Protein AF-0000000084522123 (afdb_homodimer)

Solvent-accessible surface area (backbone atoms only — not comparable to full-atom values): 10293 Å² total; per-residue (Å²): 129,63,65,70,59,55,54,52,51,49,48,49,49,44,46,47,46,49,52,63,54,46,61,48,76,37,61,49,53,76,87,47,65,44,72,37,39,44,64,58,52,51,49,49,50,53,39,51,75,68,65,52,55,55,67,56,51,14,58,73,71,72,44,56,52,67,35,48,51,47,41,49,53,38,34,40,76,68,63,73,44,76,86,46,80,30,15,88,73,50,47,50,40,129,63,63,69,59,55,52,53,50,50,50,49,49,45,46,44,47,46,53,64,55,47,58,49,75,37,60,50,53,77,87,49,64,44,73,37,41,44,64,58,52,52,50,48,50,54,41,49,74,67,65,52,56,54,68,56,52,13,59,74,71,71,45,57,52,68,34,48,50,49,41,49,53,37,35,40,77,68,63,72,46,76,86,45,80,30,16,89,74,49,47,46,40

Structure (mmCIF, N/CA/C/O backbone):
data_AF-0000000084522123-model_v1
#
loop_
_entity.id
_entity.type
_entity.pdbx_description
1 polymer 'Uncharacterized protein'
#
loop_
_atom_site.group_PDB
_atom_site.id
_atom_site.type_symbol
_atom_site.label_atom_id
_atom_site.label_alt_id
_atom_site.label_comp_id
_atom_site.label_asym_id
_atom_site.label_entity_id
_atom_site.label_seq_id
_atom_site.pdbx_PDB_ins_code
_atom_site.Cartn_x
_atom_site.Cartn_y
_atom_site.Cartn_z
_atom_site.occupancy
_atom_site.B_iso_or_equiv
_atom_site.auth_seq_id
_atom_site.auth_comp_id
_atom_site.auth_asym_id
_atom_site.auth_atom_id
_atom_site.pdbx_PDB_model_num
ATOM 1 N N . MET A 1 1 ? -22.984 -48.562 -16.578 1 57.8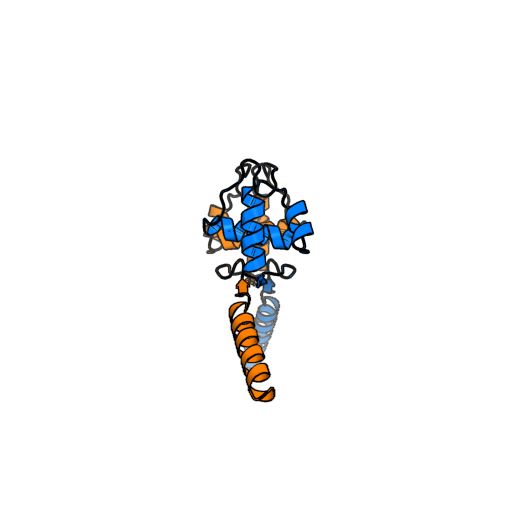8 1 MET A N 1
ATOM 2 C CA . MET A 1 1 ? -22.922 -47.375 -15.75 1 57.88 1 MET A CA 1
ATOM 3 C C . MET A 1 1 ? -23.594 -46.188 -16.438 1 57.88 1 MET A C 1
ATOM 5 O O . MET A 1 1 ? -23.406 -45.969 -17.641 1 57.88 1 MET A O 1
ATOM 9 N N . ASN A 1 2 ? -24.625 -45.656 -15.875 1 71.88 2 ASN A N 1
ATOM 10 C CA . ASN A 1 2 ? -25.484 -44.625 -16.438 1 71.88 2 ASN A CA 1
ATOM 11 C C . ASN A 1 2 ? -24.703 -43.344 -16.766 1 71.88 2 ASN A C 1
ATOM 13 O O . ASN A 1 2 ? -24.078 -42.75 -15.875 1 71.88 2 ASN A O 1
ATOM 17 N N . PRO A 1 3 ? -24.531 -43.156 -18 1 84.94 3 PRO A N 1
ATOM 18 C CA . PRO A 1 3 ? -23.688 -42.062 -18.484 1 84.94 3 PRO A CA 1
ATOM 19 C C . PRO A 1 3 ? -24.062 -40.719 -17.844 1 84.94 3 PRO A C 1
ATOM 21 O O . PRO A 1 3 ? -23.203 -39.875 -17.609 1 84.94 3 PRO A O 1
ATOM 24 N N . ALA A 1 4 ? -25.281 -40.562 -17.609 1 79.38 4 ALA A N 1
ATOM 25 C CA . ALA A 1 4 ? -25.766 -39.344 -17 1 79.38 4 ALA A CA 1
ATOM 26 C C . ALA A 1 4 ? -25.203 -39.156 -15.586 1 79.38 4 ALA A C 1
ATOM 28 O O . ALA A 1 4 ? -24.844 -38.062 -15.18 1 79.38 4 ALA A O 1
ATOM 29 N N . LEU A 1 5 ? -25.016 -40.219 -14.766 1 78.12 5 LEU A N 1
ATOM 30 C CA . LEU A 1 5 ? -24.469 -40.219 -13.406 1 78.12 5 LEU A CA 1
ATOM 31 C C . LEU A 1 5 ? -22.984 -39.906 -13.414 1 78.12 5 LEU A C 1
ATOM 33 O O . LEU A 1 5 ? -22.484 -39.188 -12.547 1 78.12 5 LEU A O 1
ATOM 37 N N . ALA A 1 6 ? -22.297 -40.375 -14.469 1 78.31 6 ALA A N 1
ATOM 38 C CA . ALA A 1 6 ? -20.875 -40.156 -14.617 1 78.31 6 ALA A CA 1
ATOM 39 C C . ALA A 1 6 ? -20.578 -38.688 -14.867 1 78.31 6 ALA A C 1
ATOM 41 O O . ALA A 1 6 ? -19.625 -38.125 -14.312 1 78.31 6 ALA A O 1
ATOM 42 N N . LYS A 1 7 ? -21.438 -38.031 -15.617 1 79.25 7 LYS A N 1
ATOM 43 C CA . LYS A 1 7 ? -21.281 -36.594 -15.914 1 79.25 7 LYS A CA 1
ATOM 44 C C . LYS A 1 7 ? -21.516 -35.75 -14.672 1 79.25 7 LYS A C 1
ATOM 46 O O . LYS A 1 7 ? -20.812 -34.75 -14.445 1 79.25 7 LYS A O 1
ATOM 51 N N . LYS A 1 8 ? -22.469 -36.156 -13.961 1 73.38 8 LYS A N 1
ATOM 52 C CA . LYS A 1 8 ? -22.766 -35.438 -12.719 1 73.38 8 LYS A CA 1
ATOM 53 C C . LYS A 1 8 ? -21.594 -35.531 -11.742 1 73.38 8 LYS A C 1
ATOM 55 O O . LYS A 1 8 ? -21.234 -34.562 -11.094 1 73.38 8 LYS A O 1
ATOM 60 N N . ALA A 1 9 ? -20.969 -36.656 -11.672 1 77.62 9 ALA A N 1
ATOM 61 C CA . ALA A 1 9 ? -19.844 -36.875 -10.781 1 77.62 9 ALA A CA 1
ATOM 62 C C . ALA A 1 9 ? -18.625 -36.031 -11.234 1 77.62 9 ALA A C 1
ATOM 64 O O . ALA A 1 9 ? -17.922 -35.469 -10.406 1 77.62 9 ALA A O 1
ATOM 65 N N . ALA A 1 10 ? -18.438 -35.938 -12.477 1 74.56 10 ALA A N 1
ATOM 66 C CA . ALA A 1 10 ? -17.344 -35.156 -13.016 1 74.56 10 ALA A CA 1
ATOM 67 C C . ALA A 1 10 ? -17.531 -33.656 -12.711 1 74.56 10 ALA A C 1
ATOM 69 O O . ALA A 1 10 ? -16.578 -32.969 -12.344 1 74.56 10 ALA A O 1
ATOM 70 N N . LYS A 1 11 ? -18.75 -33.188 -12.852 1 73.31 11 LYS A N 1
ATOM 71 C CA . LYS A 1 11 ? -19.062 -31.797 -12.562 1 73.31 11 LYS A CA 1
ATOM 72 C C . LYS A 1 11 ? -18.844 -31.484 -11.086 1 73.31 11 LYS A C 1
ATOM 74 O O . LYS A 1 11 ? -18.359 -30.406 -10.734 1 73.31 11 LYS A O 1
ATOM 79 N N . GLN A 1 12 ? -19.219 -32.438 -10.25 1 67.75 12 GLN A N 1
ATOM 80 C CA . GLN A 1 12 ? -19.016 -32.25 -8.82 1 67.75 12 GLN A CA 1
ATOM 81 C C . GLN A 1 12 ? -17.531 -32.188 -8.492 1 67.75 12 GLN A C 1
ATOM 83 O O . GLN A 1 12 ? -17.109 -31.359 -7.66 1 67.75 12 GLN A O 1
ATOM 88 N N . ILE A 1 13 ? -16.719 -33.062 -9.141 1 66.69 13 ILE A N 1
ATOM 89 C CA . ILE A 1 13 ? -15.273 -33.062 -8.922 1 66.69 13 ILE A CA 1
ATOM 90 C C . ILE A 1 13 ? -14.703 -31.719 -9.414 1 66.69 13 ILE A C 1
ATOM 92 O O . ILE A 1 13 ? -13.852 -31.125 -8.758 1 66.69 13 ILE A O 1
ATOM 96 N N . GLU A 1 14 ? -15.219 -31.281 -10.609 1 64.94 14 GLU A N 1
ATOM 97 C CA . GLU A 1 14 ? -14.773 -30.016 -11.164 1 64.94 14 GLU A CA 1
ATOM 98 C C . GLU A 1 14 ? -15.172 -28.844 -10.258 1 64.94 14 GLU A C 1
ATOM 100 O O . GLU A 1 14 ? -14.391 -27.922 -10.047 1 64.94 14 GLU A O 1
ATOM 105 N N . SER A 1 15 ? -16.406 -29.047 -9.969 1 65.62 15 SER A N 1
ATOM 106 C CA . SER A 1 15 ? -16.891 -28.016 -9.07 1 65.62 15 SER A CA 1
ATOM 107 C C . SER A 1 15 ? -16.109 -28 -7.758 1 65.62 15 SER A C 1
ATOM 109 O O . SER A 1 15 ? -15.789 -26.938 -7.223 1 65.62 15 SER A O 1
ATOM 111 N N . CYS A 1 16 ? -15.906 -29.25 -7.289 1 57.88 16 CYS A N 1
ATOM 112 C CA . CYS A 1 16 ? -15.086 -29.375 -6.09 1 57.88 16 CYS A CA 1
ATOM 113 C C . CYS A 1 16 ? -13.664 -28.875 -6.344 1 57.88 16 CYS A C 1
ATOM 115 O O . CYS A 1 16 ? -13.086 -28.188 -5.496 1 57.88 16 CYS A O 1
ATOM 117 N N . TYR A 1 17 ? -13.148 -29.391 -7.469 1 55.56 17 TYR A N 1
ATOM 118 C CA . TYR A 1 17 ? -11.844 -28.891 -7.887 1 55.56 17 TYR A CA 1
ATOM 119 C C . TYR A 1 17 ? -11.898 -27.391 -8.133 1 55.56 17 TYR A C 1
ATOM 121 O O . TYR A 1 17 ? -10.945 -26.672 -7.824 1 55.56 17 TYR A O 1
ATOM 129 N N . LEU A 1 18 ? -12.977 -27.094 -8.836 1 57.38 18 LEU A N 1
ATOM 130 C CA . LEU A 1 18 ? -13.125 -25.656 -9.07 1 57.38 18 LEU A CA 1
ATOM 131 C C . LEU A 1 18 ? -13.234 -24.891 -7.75 1 57.38 18 LEU A C 1
ATOM 133 O O . LEU A 1 18 ? -12.742 -23.766 -7.629 1 57.38 18 LEU A O 1
ATOM 137 N N . LYS A 1 19 ? -14.117 -25.547 -6.949 1 53.97 19 LYS A N 1
ATOM 138 C CA . LYS A 1 19 ? -14.203 -25 -5.602 1 53.97 19 LYS A CA 1
ATOM 139 C C . LYS A 1 19 ? -12.82 -24.891 -4.965 1 53.97 19 LYS A C 1
ATOM 141 O O . LYS A 1 19 ? -12.516 -23.906 -4.277 1 53.97 19 LYS A O 1
ATOM 146 N N . GLU A 1 20 ? -12.227 -26.109 -5.043 1 53 20 GLU A N 1
ATOM 147 C CA . GLU A 1 20 ? -10.898 -26.172 -4.449 1 53 20 GLU A CA 1
ATOM 148 C C . GLU A 1 20 ? -9.984 -25.078 -5.008 1 53 20 GLU A C 1
ATOM 150 O O . GLU A 1 20 ? -9.148 -24.531 -4.289 1 53 20 GLU A O 1
ATOM 155 N N . GLU A 1 21 ? -10.203 -25.016 -6.344 1 53.25 21 GLU A N 1
ATOM 156 C CA . GLU A 1 21 ? -9.266 -24.016 -6.867 1 53.25 21 GLU A CA 1
ATOM 157 C C . GLU A 1 21 ? -9.734 -22.594 -6.555 1 53.25 21 GLU A C 1
ATOM 159 O O . GLU A 1 21 ? -9.461 -21.672 -7.316 1 53.25 21 GLU A O 1
ATOM 164 N N . ARG A 1 22 ? -10.852 -22.594 -5.816 1 57.28 22 ARG A N 1
ATOM 165 C CA . ARG A 1 22 ? -11.219 -21.219 -5.473 1 57.28 22 ARG A CA 1
ATOM 166 C C . ARG A 1 22 ? -10 -20.406 -5.062 1 57.28 22 ARG A C 1
ATOM 168 O O . ARG A 1 22 ? -9.305 -20.766 -4.109 1 57.28 22 ARG A O 1
ATOM 175 N N . ASP A 1 23 ? -9.508 -19.953 -6.035 1 69.44 23 ASP A N 1
ATOM 176 C CA . ASP A 1 23 ? -8.297 -19.156 -5.836 1 69.44 23 ASP A CA 1
ATOM 177 C C . ASP A 1 23 ? -8.453 -18.203 -4.652 1 69.44 23 ASP A C 1
ATOM 179 O O . ASP A 1 23 ? -9.336 -17.344 -4.648 1 69.44 23 ASP A O 1
ATOM 183 N N . GLU A 1 24 ? -7.98 -18.703 -3.508 1 87.94 24 GLU A N 1
ATOM 184 C CA . GLU A 1 24 ? -7.977 -17.891 -2.301 1 87.94 24 GLU A CA 1
ATOM 185 C C . GLU A 1 24 ? -7.559 -16.453 -2.607 1 87.94 24 GLU A C 1
ATOM 187 O O . GLU A 1 24 ? -6.645 -16.219 -3.402 1 87.94 24 GLU A O 1
ATOM 192 N N . VAL A 1 25 ? -8.461 -15.633 -2.189 1 93.12 25 VAL A N 1
ATOM 193 C CA . VAL A 1 25 ? -8.211 -14.203 -2.369 1 93.12 25 VAL A CA 1
ATOM 194 C C . VAL A 1 25 ? -7.215 -13.719 -1.321 1 93.12 25 VAL A C 1
ATOM 196 O O . VAL A 1 25 ? -7.285 -14.125 -0.157 1 93.12 25 VAL A O 1
ATOM 199 N N . TYR A 1 26 ? -6.262 -12.992 -1.786 1 96.5 26 TYR A N 1
ATOM 200 C CA . TYR A 1 26 ? -5.273 -12.344 -0.931 1 96.5 26 TYR A CA 1
ATOM 201 C C . TYR A 1 26 ? -5.363 -10.828 -1.045 1 96.5 26 TYR A C 1
ATOM 203 O O . TYR A 1 26 ? -5.445 -10.289 -2.15 1 96.5 26 TYR A O 1
ATOM 211 N N . VAL A 1 27 ? -5.43 -10.125 0.114 1 96.75 27 VAL A N 1
ATOM 212 C CA . VAL A 1 27 ? -5.48 -8.672 0.108 1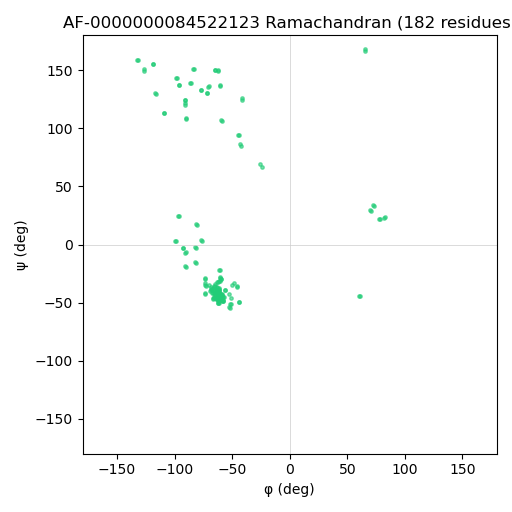 96.75 27 VAL A CA 1
ATOM 213 C C . VAL A 1 27 ? -4.164 -8.102 0.634 1 96.75 27 VAL A C 1
ATOM 215 O O . VAL A 1 27 ? -3.836 -8.266 1.811 1 96.75 27 VAL A O 1
ATOM 218 N N . ALA A 1 28 ? -3.416 -7.449 -0.217 1 96.88 28 ALA A N 1
ATOM 219 C CA . ALA A 1 28 ? -2.186 -6.781 0.199 1 96.88 28 ALA A CA 1
ATOM 220 C C . ALA A 1 28 ? -2.49 -5.531 1.024 1 96.88 28 ALA A C 1
ATOM 222 O O . ALA A 1 28 ? -3.305 -4.699 0.622 1 96.88 28 ALA A O 1
ATOM 223 N N . GLY A 1 29 ? -1.867 -5.379 2.17 1 95.62 29 GLY A N 1
ATOM 224 C CA . GLY A 1 29 ? -2.051 -4.199 3.002 1 95.62 29 GLY A CA 1
ATOM 225 C C . GLY A 1 29 ? -3.297 -4.266 3.865 1 95.62 29 GLY A C 1
ATOM 226 O O . GLY A 1 29 ? -3.836 -3.234 4.266 1 95.62 29 GLY A O 1
ATOM 227 N N . ALA A 1 30 ? -3.797 -5.426 4.152 1 93.44 30 ALA A N 1
ATOM 228 C CA . ALA A 1 30 ? -5.02 -5.594 4.934 1 93.44 30 ALA A CA 1
ATOM 229 C C . ALA A 1 30 ? -4.859 -5 6.332 1 93.44 30 ALA A C 1
ATOM 231 O O . ALA A 1 30 ? -5.844 -4.574 6.945 1 93.44 30 ALA A O 1
ATOM 232 N N . ASP A 1 31 ? -3.67 -4.871 6.758 1 93.38 31 ASP A N 1
ATOM 233 C CA . ASP A 1 31 ? -3.381 -4.379 8.102 1 93.38 31 ASP A CA 1
ATOM 234 C C . ASP A 1 31 ? -3.027 -2.895 8.078 1 93.38 31 ASP A C 1
ATOM 236 O O . ASP A 1 31 ? -2.715 -2.311 9.117 1 93.38 31 ASP A O 1
ATOM 240 N N . ILE A 1 32 ? -3.082 -2.248 6.91 1 95.62 32 ILE A N 1
ATOM 241 C CA . ILE A 1 32 ? -2.723 -0.844 6.75 1 95.62 32 ILE A CA 1
ATOM 242 C C . ILE A 1 32 ? -3.979 0.022 6.82 1 95.62 32 ILE A C 1
ATOM 244 O O . ILE A 1 32 ? -5.023 -0.341 6.273 1 95.62 32 ILE A O 1
ATOM 248 N N . ASP A 1 33 ? -3.912 1.127 7.516 1 96.81 33 ASP A N 1
ATOM 249 C CA . ASP A 1 33 ? -4.949 2.154 7.488 1 96.81 33 ASP A CA 1
ATOM 250 C C . ASP A 1 33 ? -4.676 3.18 6.387 1 96.81 33 ASP A C 1
ATOM 252 O O . ASP A 1 33 ? -3.869 4.094 6.57 1 96.81 33 ASP A O 1
ATOM 256 N N . PHE A 1 34 ? -5.453 3.105 5.383 1 96.94 34 PHE A N 1
ATOM 257 C CA . PHE A 1 34 ? -5.227 3.922 4.199 1 96.94 34 PHE A CA 1
ATOM 258 C C . PHE A 1 34 ? -5.961 5.25 4.305 1 96.94 34 PHE A C 1
ATOM 260 O O . PHE A 1 34 ? -5.812 6.117 3.441 1 96.94 34 PHE A O 1
ATOM 267 N N . ILE A 1 35 ? -6.758 5.402 5.32 1 97 35 ILE A N 1
ATOM 268 C CA . ILE A 1 35 ? -7.598 6.586 5.441 1 97 35 ILE A CA 1
ATOM 269 C C . ILE A 1 35 ? -6.859 7.668 6.227 1 97 35 ILE A C 1
ATOM 271 O O . ILE A 1 35 ? -6.379 7.414 7.336 1 97 35 ILE A O 1
ATOM 275 N N . TRP A 1 36 ? -6.723 8.805 5.668 1 97.62 36 TRP A N 1
ATOM 276 C CA . TRP A 1 36 ? -6.059 9.953 6.262 1 97.62 36 TRP A CA 1
ATOM 277 C C . TRP A 1 36 ? -6.969 11.18 6.242 1 97.62 36 TRP A C 1
ATOM 279 O O . TRP A 1 36 ? -7.852 11.289 5.387 1 97.62 36 TRP A O 1
ATOM 289 N N . SER A 1 37 ? -6.766 12.047 7.223 1 96.19 37 SER A N 1
ATOM 290 C CA . SER A 1 37 ? -7.281 13.398 7.047 1 96.19 37 SER A CA 1
ATOM 291 C C . SER A 1 37 ? -6.305 14.258 6.25 1 96.19 37 SER A C 1
ATOM 293 O O . SER A 1 37 ? -5.094 14.039 6.297 1 96.19 37 SER A O 1
ATOM 295 N N . MET A 1 38 ? -6.895 15.18 5.574 1 95.38 38 MET A N 1
ATOM 296 C CA . MET A 1 38 ? -6.027 16.062 4.801 1 95.38 38 MET A CA 1
ATOM 297 C C . MET A 1 38 ? -5.059 16.812 5.711 1 95.38 38 MET A C 1
ATOM 299 O O . MET A 1 38 ? -3.934 17.109 5.312 1 95.38 38 MET A O 1
ATOM 303 N N . LYS A 1 39 ? -5.457 17.031 6.891 1 95.75 39 LYS A N 1
ATOM 304 C CA . LYS A 1 39 ? -4.562 17.672 7.855 1 95.75 39 LYS A CA 1
ATOM 305 C C . LYS A 1 39 ? -3.328 16.812 8.109 1 95.75 39 LYS A C 1
ATOM 307 O O . LYS A 1 39 ? -2.207 17.312 8.148 1 95.75 39 LYS A O 1
ATOM 312 N N . GLN A 1 40 ? -3.494 15.531 8.336 1 97.81 40 GLN A N 1
ATOM 313 C CA . GLN A 1 40 ? -2.383 14.609 8.539 1 97.81 40 GLN A CA 1
ATOM 314 C C . GLN A 1 40 ? -1.487 14.555 7.305 1 97.81 40 GLN A C 1
ATOM 316 O O . GLN A 1 40 ? -0.261 14.508 7.422 1 97.81 40 GLN A O 1
ATOM 321 N N . VAL A 1 41 ? -2.117 14.602 6.176 1 98.12 41 VAL A N 1
ATOM 322 C CA . VAL A 1 41 ? -1.36 14.531 4.934 1 98.12 41 VAL A CA 1
ATOM 323 C C . VAL A 1 41 ? -0.476 15.766 4.793 1 98.12 41 VAL A C 1
ATOM 325 O O . VAL A 1 41 ? 0.692 15.664 4.414 1 98.12 41 VAL A O 1
ATOM 328 N N . ARG A 1 42 ? -1.037 16.828 5.051 1 97.5 42 ARG A N 1
ATOM 329 C CA . ARG A 1 42 ? -0.281 18.078 4.961 1 97.5 42 ARG A CA 1
ATOM 330 C C . ARG A 1 42 ? 0.868 18.094 5.965 1 97.5 42 ARG A C 1
ATOM 332 O O . ARG A 1 42 ? 1.973 18.531 5.645 1 97.5 42 ARG A O 1
ATOM 339 N N . LEU A 1 43 ? 0.565 17.656 7.105 1 97.88 43 LEU A N 1
ATOM 340 C CA . LEU A 1 43 ? 1.621 17.562 8.109 1 97.88 43 LEU A CA 1
ATOM 341 C C . LEU A 1 43 ? 2.729 16.625 7.648 1 97.88 43 LEU A C 1
ATOM 343 O O . LEU A 1 43 ? 3.914 16.938 7.793 1 97.88 43 LEU A O 1
ATOM 347 N N . PHE A 1 44 ? 2.346 15.508 7.188 1 98.31 44 PHE A N 1
ATOM 348 C CA . PHE A 1 44 ? 3.305 14.555 6.648 1 98.31 44 PHE A CA 1
ATOM 349 C C . PHE A 1 44 ? 4.211 15.219 5.617 1 98.31 44 PHE A C 1
ATOM 351 O O . PHE A 1 44 ? 5.438 15.102 5.695 1 98.31 44 PHE A O 1
ATOM 358 N N . ARG A 1 45 ? 3.633 15.875 4.672 1 97.81 45 ARG A N 1
ATOM 359 C CA . ARG A 1 45 ? 4.402 16.531 3.615 1 97.81 45 ARG A CA 1
ATOM 360 C C . ARG A 1 45 ? 5.395 17.531 4.195 1 97.81 45 ARG A C 1
ATOM 362 O O . ARG A 1 45 ? 6.539 17.609 3.742 1 97.81 45 ARG A O 1
ATOM 369 N N . LYS A 1 46 ? 4.918 18.266 5.074 1 98.12 46 LYS A N 1
ATOM 370 C CA . LYS A 1 46 ? 5.773 19.25 5.73 1 98.12 46 LYS A CA 1
ATOM 371 C C . LYS A 1 46 ? 6.973 18.578 6.398 1 98.12 46 LYS A C 1
ATOM 373 O O . LYS A 1 46 ? 8.117 19 6.195 1 98.12 46 LYS A O 1
ATOM 378 N N . ARG A 1 47 ? 6.773 17.516 7.176 1 97.69 47 ARG A N 1
ATOM 379 C CA . ARG A 1 47 ? 7.84 16.828 7.883 1 97.69 47 ARG A CA 1
ATOM 380 C C . ARG A 1 47 ? 8.789 16.141 6.902 1 97.69 47 ARG A C 1
ATOM 382 O O . ARG A 1 47 ? 10 16.094 7.141 1 97.69 47 ARG A O 1
ATOM 389 N N . TRP A 1 48 ? 8.18 15.617 5.867 1 96.56 48 TRP A N 1
ATOM 390 C CA . TRP A 1 48 ? 8.984 15 4.82 1 96.56 48 TRP A CA 1
ATOM 391 C C . TRP A 1 48 ? 9.969 16 4.23 1 96.56 48 TRP A C 1
ATOM 393 O O . TRP A 1 48 ? 11.164 15.711 4.094 1 96.56 48 TRP A O 1
ATOM 403 N N . LYS A 1 49 ? 9.484 17.172 3.889 1 95.5 49 LYS A N 1
ATOM 404 C CA . LYS A 1 49 ? 10.305 18.234 3.312 1 95.5 49 LYS A CA 1
ATOM 405 C C . LYS A 1 49 ? 11.414 18.656 4.277 1 95.5 49 LYS A C 1
ATOM 407 O O . LYS A 1 49 ? 12.508 19.016 3.852 1 95.5 49 LYS A O 1
ATOM 412 N N . GLU A 1 50 ? 11.109 18.547 5.48 1 96.25 50 GLU A N 1
ATOM 413 C CA . GLU A 1 50 ? 12.062 18.906 6.527 1 96.25 50 GLU A CA 1
ATOM 414 C C . GLU A 1 50 ? 13.055 17.781 6.785 1 96.25 50 GLU A C 1
ATOM 416 O O . GLU A 1 50 ? 13.875 17.859 7.699 1 96.25 50 GLU A O 1
ATOM 421 N N . ASN A 1 51 ? 12.891 16.688 6.109 1 94.44 51 ASN A N 1
ATOM 422 C CA . ASN A 1 51 ? 13.789 15.539 6.172 1 94.44 51 ASN A CA 1
ATOM 423 C C . ASN A 1 51 ? 13.695 14.82 7.516 1 94.44 51 ASN A C 1
ATOM 425 O O . ASN A 1 51 ? 14.695 14.312 8.023 1 94.44 51 ASN A O 1
ATOM 429 N N . VAL A 1 52 ? 12.547 14.883 8.102 1 95.38 52 VAL A N 1
ATOM 430 C CA . VAL A 1 52 ? 12.305 14.133 9.328 1 95.38 52 VAL A CA 1
ATOM 431 C C . VAL A 1 52 ? 12.227 12.641 9.016 1 95.38 52 VAL A C 1
ATOM 433 O O . VAL A 1 52 ? 11.602 12.242 8.031 1 95.38 52 VAL A O 1
ATOM 436 N N . PRO A 1 53 ? 12.898 11.789 9.859 1 94.12 53 PRO A N 1
ATOM 437 C CA . PRO A 1 53 ? 12.812 10.344 9.633 1 94.12 53 PRO A CA 1
ATOM 438 C C . PRO A 1 53 ? 11.391 9.812 9.766 1 94.12 53 PRO A C 1
ATOM 440 O O . PRO A 1 53 ? 10.602 10.328 10.562 1 94.12 53 PRO A O 1
ATOM 443 N N . LEU A 1 54 ? 11.102 8.75 9.016 1 94.69 54 LEU A N 1
ATOM 444 C CA . LEU A 1 54 ? 9.734 8.242 8.898 1 94.69 54 LEU A CA 1
ATOM 445 C C . LEU A 1 54 ? 9.219 7.766 10.25 1 94.69 54 LEU A C 1
ATOM 447 O O . LEU A 1 54 ? 8.031 7.926 10.555 1 94.69 54 LEU A O 1
ATOM 451 N N . ASP A 1 55 ? 10.078 7.113 11.016 1 94.5 55 ASP A N 1
ATOM 452 C CA . ASP A 1 55 ? 9.633 6.609 12.312 1 94.5 55 ASP A CA 1
ATOM 453 C C . ASP A 1 55 ? 9.234 7.754 13.242 1 94.5 55 ASP A C 1
ATOM 455 O O . ASP A 1 55 ? 8.297 7.625 14.031 1 94.5 55 ASP A O 1
ATOM 459 N N . GLU A 1 56 ? 9.891 8.867 13.086 1 97.19 56 GLU A N 1
ATOM 460 C CA . GLU A 1 56 ? 9.523 10.047 13.867 1 97.19 56 GLU A CA 1
ATOM 461 C C . GLU A 1 56 ? 8.219 10.664 13.359 1 97.19 56 GLU A C 1
ATOM 463 O O . GLU A 1 56 ? 7.379 11.078 14.156 1 97.19 56 GLU A O 1
ATOM 468 N N . ILE A 1 57 ? 8.07 10.734 12.047 1 97.94 57 ILE A N 1
ATOM 469 C CA . ILE A 1 57 ? 6.82 11.242 11.492 1 97.94 57 ILE A CA 1
ATOM 470 C C . ILE A 1 57 ? 5.656 10.367 11.969 1 97.94 57 ILE A C 1
ATOM 472 O O . ILE A 1 57 ? 4.605 10.883 12.352 1 97.94 57 ILE A O 1
ATOM 476 N N . ALA A 1 58 ? 5.844 9.039 11.969 1 98 58 ALA A N 1
ATOM 477 C CA . ALA A 1 58 ? 4.812 8.102 12.398 1 98 58 ALA A CA 1
ATOM 478 C C . ALA A 1 58 ? 4.406 8.367 13.852 1 98 58 ALA A C 1
ATOM 480 O O . ALA A 1 58 ? 3.219 8.375 14.18 1 98 58 ALA A O 1
ATOM 481 N N . ALA A 1 59 ? 5.402 8.562 14.648 1 98.25 59 ALA A N 1
ATOM 482 C CA . ALA A 1 59 ? 5.152 8.859 16.062 1 98.25 59 ALA A CA 1
ATOM 483 C C . ALA A 1 59 ? 4.359 10.148 16.219 1 98.25 59 ALA A C 1
ATOM 485 O O . ALA A 1 59 ? 3.4 10.211 16.984 1 98.25 59 ALA A O 1
ATOM 486 N N . GLU A 1 60 ? 4.73 11.148 15.469 1 98.19 60 GLU A N 1
ATOM 487 C CA . GLU A 1 60 ? 4.055 12.438 15.539 1 98.19 60 GLU A CA 1
ATOM 488 C C . GLU A 1 60 ? 2.596 12.32 15.102 1 98.19 60 GLU A C 1
ATOM 490 O O . GLU A 1 60 ? 1.716 12.961 15.688 1 98.19 60 GLU A O 1
ATOM 495 N N . LEU A 1 61 ? 2.357 11.594 14.133 1 98.19 61 LEU A N 1
ATOM 496 C CA . LEU A 1 61 ? 1.016 11.445 13.578 1 98.19 61 LEU A CA 1
ATOM 497 C C . LEU A 1 61 ? 0.203 10.438 14.375 1 98.19 61 LEU A C 1
ATOM 499 O O . LEU A 1 61 ? -1.012 10.32 14.188 1 98.19 61 LEU A O 1
ATOM 503 N N . GLY A 1 62 ? 0.872 9.609 15.219 1 97.94 62 GLY A N 1
ATOM 504 C CA . GLY A 1 62 ? 0.19 8.562 15.961 1 97.94 62 GLY A CA 1
ATOM 505 C C . GLY A 1 62 ? -0.225 7.391 15.086 1 97.94 62 GLY A C 1
ATOM 506 O O . GLY A 1 62 ? -1.312 6.836 15.258 1 97.94 62 GLY A O 1
ATOM 507 N N . ARG A 1 63 ? 0.574 7.156 14.133 1 98.12 63 ARG A N 1
ATOM 508 C CA . ARG A 1 63 ? 0.302 6.082 13.18 1 98.12 63 ARG A CA 1
ATOM 509 C C . ARG A 1 63 ? 1.408 5.031 13.211 1 98.12 63 ARG A C 1
ATOM 511 O O . ARG A 1 63 ? 2.533 5.32 13.625 1 98.12 63 ARG A O 1
ATOM 518 N N . GLU A 1 64 ? 1.012 3.789 12.789 1 96.38 64 GLU A N 1
ATOM 519 C CA . GLU A 1 64 ? 2.049 2.779 12.594 1 96.38 64 GLU A CA 1
ATOM 520 C C . GLU A 1 64 ? 3 3.174 11.469 1 96.38 64 GLU A C 1
ATOM 522 O O . GLU A 1 64 ? 2.596 3.832 10.508 1 96.38 64 GLU A O 1
ATOM 527 N N . LEU A 1 65 ? 4.219 2.738 11.578 1 93.88 65 LEU A N 1
ATOM 528 C CA . LEU A 1 65 ? 5.246 3.068 10.594 1 93.88 65 LEU A CA 1
ATOM 529 C C . LEU A 1 65 ? 4.809 2.654 9.195 1 93.88 65 LEU A C 1
ATOM 531 O O . LEU A 1 65 ? 4.961 3.422 8.242 1 93.88 65 LEU A O 1
ATOM 535 N N . TYR A 1 66 ? 4.172 1.514 9.125 1 92.69 66 TYR A N 1
ATOM 536 C CA . TYR A 1 66 ? 3.846 0.994 7.797 1 92.69 66 TYR A CA 1
ATOM 537 C C . TYR A 1 66 ? 2.711 1.788 7.164 1 92.69 66 TYR A C 1
ATOM 539 O O . TYR A 1 66 ? 2.639 1.908 5.938 1 92.69 66 TYR A O 1
ATOM 547 N N . ASP A 1 67 ? 1.813 2.361 7.949 1 96.62 67 ASP A N 1
ATOM 548 C CA . ASP A 1 67 ? 0.804 3.27 7.41 1 96.62 67 ASP A CA 1
ATOM 549 C C . ASP A 1 67 ? 1.454 4.473 6.734 1 96.62 67 ASP A C 1
ATOM 551 O O . ASP A 1 67 ? 1.062 4.859 5.629 1 96.62 67 ASP A O 1
ATOM 555 N N . VAL A 1 68 ? 2.451 4.992 7.391 1 96.69 68 VAL A N 1
ATOM 556 C CA . VAL A 1 68 ? 3.111 6.207 6.926 1 96.69 68 VAL A CA 1
ATOM 557 C C . VAL A 1 68 ? 3.969 5.895 5.699 1 96.69 68 VAL A C 1
ATOM 559 O O . VAL A 1 68 ? 4.078 6.715 4.785 1 96.69 68 VAL A O 1
ATOM 562 N N . GLU A 1 69 ? 4.555 4.699 5.703 1 92.38 69 GLU A N 1
ATOM 563 C CA . GLU A 1 69 ? 5.289 4.266 4.52 1 92.38 69 GLU A CA 1
ATOM 564 C C . GLU A 1 69 ? 4.387 4.227 3.291 1 92.38 69 GLU A C 1
ATOM 566 O O . GLU A 1 69 ? 4.781 4.672 2.211 1 92.38 69 GLU A O 1
ATOM 571 N N . GLU A 1 70 ? 3.225 3.695 3.523 1 94.12 70 GLU A N 1
ATOM 572 C CA . GLU A 1 70 ? 2.264 3.648 2.426 1 94.12 70 GLU A CA 1
ATOM 573 C C . GLU A 1 70 ? 1.899 5.051 1.95 1 94.12 70 GLU A C 1
ATOM 575 O O . GLU A 1 70 ? 1.785 5.297 0.747 1 94.12 70 GLU A O 1
ATOM 580 N N . LEU A 1 71 ? 1.686 5.969 2.852 1 96.56 71 LEU A N 1
ATOM 581 C CA . LEU A 1 71 ? 1.395 7.355 2.494 1 96.56 71 LEU A CA 1
ATOM 582 C C . LEU A 1 71 ? 2.551 7.969 1.715 1 96.56 71 LEU A C 1
ATOM 584 O O . LEU A 1 71 ? 2.334 8.672 0.723 1 96.56 71 LEU A O 1
ATOM 588 N N . ALA A 1 72 ? 3.762 7.672 2.109 1 94.25 72 ALA A N 1
ATOM 589 C CA . ALA A 1 72 ? 4.934 8.203 1.419 1 94.25 72 ALA A CA 1
ATOM 590 C C . ALA A 1 72 ? 4.977 7.727 -0.031 1 94.25 72 ALA A C 1
ATOM 592 O O . ALA A 1 72 ? 5.207 8.523 -0.945 1 94.25 72 ALA A O 1
ATOM 593 N N . LEU A 1 73 ? 4.742 6.449 -0.133 1 90.38 73 LEU A N 1
ATOM 594 C CA . LEU A 1 73 ? 4.73 5.883 -1.479 1 90.38 73 LEU A CA 1
ATOM 595 C C . LEU A 1 73 ? 3.646 6.531 -2.332 1 90.38 73 LEU A C 1
ATOM 597 O O . LEU A 1 73 ? 3.893 6.902 -3.48 1 90.38 73 LEU A O 1
ATOM 601 N N . ASP A 1 74 ? 2.516 6.738 -1.816 1 94.31 74 ASP A N 1
ATOM 602 C CA . ASP A 1 74 ? 1.391 7.367 -2.502 1 94.31 74 ASP A CA 1
ATOM 603 C C . ASP A 1 74 ? 1.729 8.797 -2.914 1 94.31 74 ASP A C 1
ATOM 605 O O . ASP A 1 74 ? 1.516 9.18 -4.066 1 94.31 74 ASP A O 1
ATOM 609 N N . GLN A 1 75 ? 2.23 9.555 -1.984 1 96.12 75 GLN A N 1
ATOM 610 C CA . GLN A 1 75 ? 2.559 10.953 -2.225 1 96.12 75 GLN A CA 1
ATOM 611 C C . GLN A 1 75 ? 3.689 11.086 -3.24 1 96.12 75 GLN A C 1
ATOM 613 O O . GLN A 1 75 ? 3.695 12.016 -4.051 1 96.12 75 GLN A O 1
ATOM 618 N N . SER A 1 76 ? 4.602 10.133 -3.152 1 91.69 76 SER A N 1
ATOM 619 C CA . SER A 1 76 ? 5.699 10.141 -4.113 1 91.69 76 SER A CA 1
ATOM 620 C C . SER A 1 76 ? 5.199 9.859 -5.523 1 91.69 76 SER A C 1
ATOM 622 O O . SER A 1 76 ? 5.562 10.555 -6.473 1 91.69 76 SER A O 1
ATOM 624 N N . ARG A 1 77 ? 4.387 8.875 -5.656 1 90.12 77 ARG A N 1
ATOM 625 C CA . ARG A 1 77 ? 3.83 8.492 -6.949 1 90.12 77 ARG A CA 1
ATOM 626 C C . ARG A 1 77 ? 3.047 9.641 -7.566 1 90.12 77 ARG A C 1
ATOM 628 O O . ARG A 1 77 ? 3.051 9.82 -8.789 1 90.12 77 ARG A O 1
ATOM 635 N N . LYS A 1 78 ? 2.486 10.453 -6.75 1 93.94 78 LYS A N 1
ATOM 636 C CA . LYS A 1 78 ? 1.646 11.555 -7.215 1 93.94 78 LYS A CA 1
ATOM 637 C C . LYS A 1 78 ? 2.463 12.836 -7.383 1 93.94 78 LYS A C 1
ATOM 639 O O . LYS A 1 78 ? 1.915 13.883 -7.719 1 93.94 78 LYS A O 1
ATOM 644 N N . GLY A 1 79 ? 3.662 12.703 -7.043 1 93.44 79 GLY A N 1
ATOM 645 C CA . GLY A 1 79 ? 4.543 13.844 -7.246 1 93.44 79 GLY A CA 1
ATOM 646 C C . GLY A 1 79 ? 4.367 14.93 -6.199 1 93.44 79 GLY A C 1
ATOM 647 O O . GLY A 1 79 ? 4.719 16.094 -6.43 1 93.44 79 GLY A O 1
ATOM 648 N N . ARG A 1 80 ? 3.842 14.555 -5.09 1 95.81 80 ARG A N 1
ATOM 649 C CA . ARG A 1 80 ? 3.574 15.531 -4.043 1 95.81 80 ARG A CA 1
ATOM 650 C C . ARG A 1 80 ? 4.77 15.672 -3.102 1 95.81 80 ARG A C 1
ATOM 652 O O . ARG A 1 80 ? 4.867 16.641 -2.352 1 95.81 80 ARG A O 1
ATOM 659 N N . ILE A 1 81 ? 5.617 14.648 -3.135 1 94.81 81 ILE A N 1
ATOM 660 C CA . ILE A 1 81 ? 6.887 14.719 -2.418 1 94.81 81 ILE A CA 1
ATOM 661 C C . ILE A 1 81 ? 8.023 14.273 -3.338 1 94.81 81 ILE A C 1
ATOM 663 O O . ILE A 1 81 ? 7.789 13.578 -4.332 1 94.81 81 ILE A O 1
ATOM 667 N N . LYS A 1 82 ? 9.18 14.695 -2.961 1 91.31 82 LYS A N 1
ATOM 668 C CA . LYS A 1 82 ? 10.375 14.266 -3.682 1 91.31 82 LYS A CA 1
ATOM 669 C C . LYS A 1 82 ? 11.07 13.109 -2.963 1 91.31 82 LYS A C 1
ATOM 671 O O . LYS A 1 82 ? 11.109 13.07 -1.731 1 91.31 82 LYS A O 1
ATOM 676 N N . LYS A 1 83 ? 11.594 12.219 -3.82 1 82.88 83 LYS A N 1
ATOM 677 C CA . LYS A 1 83 ? 12.32 11.094 -3.238 1 82.88 83 LYS A CA 1
ATOM 678 C C . LYS A 1 83 ? 13.516 11.578 -2.428 1 82.88 83 LYS A C 1
ATOM 680 O O . LYS A 1 83 ? 14.219 12.508 -2.836 1 82.88 83 LYS A O 1
ATOM 685 N N . ARG A 1 84 ? 13.664 11.016 -1.331 1 82.12 84 ARG A N 1
ATOM 686 C CA . ARG A 1 84 ? 14.828 11.297 -0.499 1 82.12 84 ARG A CA 1
ATOM 687 C C . ARG A 1 84 ? 16.016 10.422 -0.898 1 82.12 84 ARG A C 1
ATOM 689 O O . ARG A 1 84 ? 15.828 9.305 -1.399 1 82.12 84 ARG A O 1
ATOM 696 N N . ALA A 1 85 ? 17.188 10.992 -0.921 1 65.12 85 ALA A N 1
ATOM 697 C CA . ALA A 1 85 ? 18.406 10.281 -1.302 1 65.12 85 ALA A CA 1
ATOM 698 C C . ALA A 1 85 ? 18.453 8.906 -0.64 1 65.12 85 ALA A C 1
ATOM 700 O O . ALA A 1 85 ? 18.859 7.922 -1.268 1 65.12 85 ALA A O 1
ATOM 701 N N . GLY A 1 86 ? 18.25 8.695 0.59 1 58.28 86 GLY A N 1
ATOM 702 C CA . GLY A 1 86 ? 18.328 7.422 1.289 1 58.28 86 GLY A CA 1
ATOM 703 C C . GLY A 1 86 ? 17.078 6.582 1.145 1 58.28 86 GLY A C 1
ATOM 704 O O . GLY A 1 86 ? 17 5.477 1.686 1 58.28 86 GLY A O 1
ATOM 705 N N . GLY A 1 87 ? 16.25 6.906 0.163 1 56.72 87 GLY A N 1
ATOM 706 C CA . GLY A 1 87 ? 14.961 6.23 0.029 1 56.72 87 GLY A CA 1
ATOM 707 C C . GLY A 1 87 ? 14.016 6.508 1.183 1 56.72 87 GLY A C 1
ATOM 708 O O . GLY A 1 87 ? 14.32 7.32 2.061 1 56.72 87 GLY A O 1
ATOM 709 N N . ALA A 1 88 ? 12.695 6.133 0.979 1 51.97 88 ALA A N 1
ATOM 710 C CA . ALA A 1 88 ? 11.75 6.34 2.074 1 51.97 88 ALA A CA 1
ATOM 711 C C . ALA A 1 88 ? 12.336 5.855 3.398 1 51.97 88 ALA A C 1
ATOM 713 O O . ALA A 1 88 ? 11.977 6.363 4.465 1 51.97 88 ALA A O 1
ATOM 714 N N . TYR A 1 89 ? 13.102 4.75 3.203 1 50.38 89 TYR A N 1
ATOM 715 C CA . TYR A 1 89 ? 13.664 4.18 4.422 1 50.38 89 TYR A CA 1
ATOM 716 C C . TYR A 1 89 ? 15.086 4.676 4.645 1 50.38 89 TYR A C 1
ATOM 718 O O . TYR A 1 89 ? 15.766 4.234 5.578 1 50.38 89 TYR A O 1
ATOM 726 N N . GLY A 1 90 ? 15.383 5.836 4.074 1 42.19 90 GLY A N 1
ATOM 727 C CA . GLY A 1 90 ? 16.766 6.258 4.25 1 42.19 90 GLY A CA 1
ATOM 728 C C . GLY A 1 90 ? 17.766 5.27 3.678 1 42.19 90 GLY A C 1
ATOM 729 O O . GLY A 1 90 ? 18.922 5.617 3.449 1 42.19 90 GLY A O 1
ATOM 730 N N . GLN A 1 91 ? 17.5 3.904 3.979 1 36.16 91 GLN A N 1
ATOM 731 C CA . GLN A 1 91 ? 18.578 3.006 3.549 1 36.16 91 GLN A CA 1
ATOM 732 C C . GLN A 1 91 ? 18.328 2.504 2.129 1 36.16 91 GLN A C 1
ATOM 734 O O . GLN A 1 91 ? 17.188 2.408 1.686 1 36.16 91 GLN A O 1
ATOM 739 N N . ALA A 1 92 ? 19.25 2.725 1.145 1 36.56 92 ALA A N 1
ATOM 740 C CA . ALA A 1 92 ? 19.297 2.043 -0.147 1 36.56 92 ALA A CA 1
ATOM 741 C C . ALA A 1 92 ? 18.641 0.669 -0.073 1 36.56 92 ALA A C 1
ATOM 743 O O . ALA A 1 92 ? 19.078 -0.194 0.692 1 36.56 92 ALA A O 1
ATOM 744 N N . VAL A 1 93 ? 17.422 0.672 0.084 1 28 93 VAL A N 1
ATOM 745 C CA . VAL A 1 93 ? 16.984 -0.72 0.146 1 28 93 VAL A CA 1
ATOM 746 C C . VAL A 1 93 ? 17.219 -1.396 -1.203 1 28 93 VAL A C 1
ATOM 748 O O . VAL A 1 93 ? 17.047 -0.774 -2.254 1 28 93 VAL A O 1
ATOM 751 N N . MET B 1 1 ? -30.484 42.5 21.766 1 57.56 1 MET B N 1
ATOM 752 C CA . MET B 1 1 ? -30.219 41.406 20.828 1 57.56 1 MET B CA 1
ATOM 753 C C . MET B 1 1 ? -30.531 40.062 21.453 1 57.56 1 MET B C 1
ATOM 755 O O . MET B 1 1 ? -30.188 39.812 22.609 1 57.56 1 MET B O 1
ATOM 759 N N . ASN B 1 2 ? -31.5 39.375 20.922 1 72.44 2 ASN B N 1
ATOM 760 C CA . ASN B 1 2 ? -32.031 38.156 21.469 1 72.44 2 ASN B CA 1
ATOM 761 C C . ASN B 1 2 ? -30.953 37.062 21.609 1 72.44 2 ASN B C 1
ATOM 763 O O . ASN B 1 2 ? -30.312 36.719 20.609 1 72.44 2 ASN B O 1
ATOM 767 N N . PRO B 1 3 ? -30.594 36.844 22.75 1 82.69 3 PRO B N 1
ATOM 768 C CA . PRO B 1 3 ? -29.5 35.906 23.047 1 82.69 3 PRO B CA 1
ATOM 769 C C . PRO B 1 3 ? -29.656 34.562 22.312 1 82.69 3 PRO B C 1
ATOM 771 O O . PRO B 1 3 ? -28.656 33.938 21.969 1 82.69 3 PRO B O 1
ATOM 774 N N . ALA B 1 4 ? -30.828 34.281 22.188 1 74.75 4 ALA B N 1
ATOM 775 C CA . ALA B 1 4 ? -31.109 33 21.5 1 74.75 4 ALA B CA 1
ATOM 776 C C . ALA B 1 4 ? -30.641 33.062 20.047 1 74.75 4 ALA B C 1
ATOM 778 O O . ALA B 1 4 ? -30.125 32.062 19.531 1 74.75 4 ALA B O 1
ATOM 779 N N . LEU B 1 5 ? -30.688 34.188 19.328 1 74.25 5 LEU B N 1
ATOM 780 C CA . LEU B 1 5 ? -30.281 34.375 17.938 1 74.25 5 LEU B CA 1
ATOM 781 C C . LEU B 1 5 ? -28.766 34.375 17.797 1 74.25 5 LEU B C 1
ATOM 783 O O . LEU B 1 5 ? -28.219 33.844 16.844 1 74.25 5 LEU B O 1
ATOM 787 N N . ALA B 1 6 ? -28.141 34.875 18.797 1 77.19 6 ALA B N 1
ATOM 788 C CA . ALA B 1 6 ? -26.688 34.938 18.812 1 77.19 6 ALA B CA 1
ATOM 789 C C . ALA B 1 6 ? -26.094 33.531 18.922 1 77.19 6 ALA B C 1
ATOM 791 O O . ALA B 1 6 ? -25.094 33.219 18.266 1 77.19 6 ALA B O 1
ATOM 792 N N . LYS B 1 7 ? -26.703 32.688 19.719 1 78.19 7 LYS B N 1
ATOM 793 C CA . LYS B 1 7 ? -26.25 31.297 19.875 1 78.19 7 LYS B CA 1
ATOM 794 C C . LYS B 1 7 ? -26.438 30.5 18.594 1 78.19 7 LYS B C 1
ATOM 796 O O . LYS B 1 7 ? -25.578 29.688 18.234 1 78.19 7 LYS B O 1
ATOM 801 N N . LYS B 1 8 ? -27.516 30.734 18.031 1 70.56 8 LYS B N 1
ATOM 802 C CA . LYS B 1 8 ? -27.797 30.062 16.766 1 70.56 8 LYS B CA 1
ATOM 803 C C . LYS B 1 8 ? -26.766 30.453 15.703 1 70.56 8 LYS B C 1
ATOM 805 O O . LYS B 1 8 ? -26.297 29.609 14.945 1 70.56 8 LYS B O 1
ATOM 810 N N . ALA B 1 9 ? -26.375 31.656 15.672 1 75.69 9 ALA B N 1
ATOM 811 C CA . ALA B 1 9 ? -25.391 32.156 14.711 1 75.69 9 ALA B CA 1
ATOM 812 C C . ALA B 1 9 ? -24 31.562 14.992 1 75.69 9 ALA B C 1
ATOM 814 O O . ALA B 1 9 ? -23.281 31.188 14.062 1 75.69 9 ALA B O 1
ATOM 815 N N . ALA B 1 10 ? -23.688 31.422 16.203 1 74 10 ALA B N 1
ATOM 816 C CA . ALA B 1 10 ? -22.406 30.844 16.594 1 74 10 ALA B CA 1
ATOM 817 C C . ALA B 1 10 ? -22.344 29.359 16.203 1 74 10 ALA B C 1
ATOM 819 O O . ALA B 1 10 ? -21.312 28.891 15.703 1 74 10 ALA B O 1
ATOM 820 N N . LYS B 1 11 ? -23.422 28.656 16.422 1 71.12 11 LYS B N 1
ATOM 821 C CA . LYS B 1 11 ? -23.484 27.234 16.047 1 71.12 11 LYS B CA 1
ATOM 822 C C . LYS B 1 11 ? -23.359 27.062 14.539 1 71.12 11 LYS B C 1
ATOM 824 O O . LYS B 1 11 ? -22.734 26.125 14.062 1 71.12 11 LYS B O 1
ATOM 829 N N . GLN B 1 12 ? -23.984 28.016 13.812 1 66 12 GLN B N 1
ATOM 830 C CA . GLN B 1 12 ? -23.891 27.969 12.359 1 66 12 GLN B CA 1
ATOM 831 C C . GLN B 1 12 ? -22.453 28.188 11.898 1 66 12 GL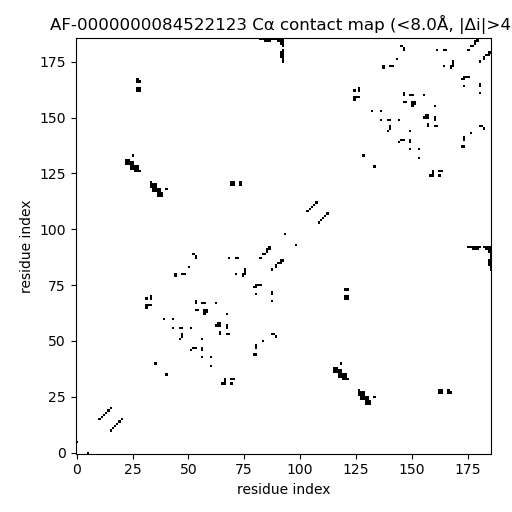N B C 1
ATOM 833 O O . GLN B 1 12 ? -21.969 27.531 10.977 1 66 12 GLN B O 1
ATOM 838 N N . ILE B 1 13 ? -21.797 29.203 12.555 1 65.38 13 ILE B N 1
ATOM 839 C CA . ILE B 1 13 ? -20.391 29.469 12.219 1 65.38 13 ILE B CA 1
ATOM 840 C C . ILE B 1 13 ? -19.547 28.25 12.555 1 65.38 13 ILE B C 1
ATOM 842 O O . ILE B 1 13 ? -18.672 27.859 11.781 1 65.38 13 ILE B O 1
ATOM 846 N N . GLU B 1 14 ? -19.828 27.641 13.75 1 63.56 14 GLU B N 1
ATOM 847 C CA . GLU B 1 14 ? -19.109 26.438 14.156 1 63.56 14 GLU B CA 1
ATOM 848 C C . GLU B 1 14 ? -19.375 25.281 13.203 1 63.56 14 GLU B C 1
ATOM 850 O O . GLU B 1 14 ? -18.469 24.531 12.859 1 63.56 14 GLU B O 1
ATOM 855 N N . SER B 1 15 ? -20.641 25.281 13.039 1 63.94 15 SER B N 1
ATOM 856 C CA . SER B 1 15 ? -21.016 24.234 12.102 1 63.94 15 SER B CA 1
ATOM 857 C C . SER B 1 15 ? -20.406 24.469 10.727 1 63.94 15 SER B C 1
ATOM 859 O O . SER B 1 15 ? -19.953 23.516 10.07 1 63.94 15 SER B O 1
ATOM 861 N N . CYS B 1 16 ? -20.484 25.75 10.336 1 56.41 16 CYS B N 1
ATOM 862 C CA . CYS B 1 16 ? -19.828 26.109 9.094 1 56.41 16 CYS B CA 1
ATOM 863 C C . CYS B 1 16 ? -18.328 25.859 9.188 1 56.41 16 CYS B C 1
ATOM 865 O O . CYS B 1 16 ? -17.719 25.359 8.242 1 56.41 16 CYS B O 1
ATOM 867 N N . TYR B 1 17 ? -17.766 26.406 10.281 1 54.12 17 TYR B N 1
ATOM 868 C CA . TYR B 1 17 ? -16.359 26.125 10.555 1 54.12 17 TYR B CA 1
ATOM 869 C C . TYR B 1 17 ? -16.125 24.625 10.695 1 54.12 17 TYR B C 1
ATOM 871 O O . TYR B 1 17 ? -15.086 24.125 10.266 1 54.12 17 TYR B O 1
ATOM 879 N N . LEU B 1 18 ? -17.062 24.109 11.445 1 56.72 18 LEU B N 1
ATOM 880 C CA . LEU B 1 18 ? -16.922 22.656 11.57 1 56.72 18 LEU B CA 1
ATOM 881 C C . LEU B 1 18 ? -17.031 21.984 10.211 1 56.72 18 LEU B C 1
ATOM 883 O O . LEU B 1 18 ? -16.359 20.969 9.969 1 56.72 18 LEU B O 1
ATOM 887 N N . LYS B 1 19 ? -18.078 22.5 9.555 1 52.94 19 LYS B N 1
ATOM 888 C CA . LYS B 1 19 ? -18.188 22.031 8.18 1 52.94 19 LYS B CA 1
ATOM 889 C C . LYS B 1 19 ? -16.875 22.219 7.422 1 52.94 19 LYS B C 1
ATOM 891 O O . LYS B 1 19 ? -16.484 21.359 6.629 1 52.94 19 LYS B O 1
ATOM 896 N N . GLU B 1 20 ? -16.516 23.516 7.531 1 52.34 20 GLU B N 1
ATOM 897 C CA . GLU B 1 20 ? -15.297 23.859 6.816 1 52.34 20 GLU B CA 1
ATOM 898 C C . GLU B 1 20 ? -14.164 22.891 7.164 1 52.34 20 GLU B C 1
ATOM 900 O O . GLU B 1 20 ? -13.352 22.547 6.305 1 52.34 20 GLU B O 1
ATOM 905 N N . GLU B 1 21 ? -14.125 22.703 8.531 1 52.66 21 GLU B N 1
ATOM 906 C CA . GLU B 1 21 ? -12.945 21.906 8.82 1 52.66 21 GLU B CA 1
ATOM 907 C C . GLU B 1 21 ? -13.18 20.438 8.492 1 52.66 21 GLU B C 1
ATOM 909 O O . GLU B 1 21 ? -12.664 19.547 9.188 1 52.66 21 GLU B O 1
ATOM 914 N N . ARG B 1 22 ? -14.359 20.203 7.938 1 57.19 22 ARG B N 1
ATOM 915 C CA . ARG B 1 22 ? -14.5 18.797 7.586 1 57.19 22 ARG B CA 1
ATOM 916 C C . ARG B 1 22 ? -13.219 18.266 6.953 1 57.19 22 ARG B C 1
ATOM 918 O O . ARG B 1 22 ? -12.773 18.75 5.918 1 57.19 22 ARG B O 1
ATOM 925 N N . ASP B 1 23 ? -12.516 17.953 7.828 1 70 23 ASP B N 1
ATOM 926 C CA . ASP B 1 23 ? -11.219 17.438 7.406 1 70 23 ASP B CA 1
ATOM 927 C C . ASP B 1 23 ? -11.367 16.438 6.258 1 70 23 ASP B C 1
ATOM 929 O O . ASP B 1 23 ? -12.023 15.406 6.406 1 70 23 ASP B O 1
ATOM 933 N N . GLU B 1 24 ? -11.227 17 5.055 1 88.44 24 GLU B N 1
ATOM 934 C CA . GLU B 1 24 ? -11.273 16.172 3.854 1 88.44 24 GLU B CA 1
ATOM 935 C C . GLU B 1 24 ? -10.5 14.867 4.055 1 88.44 24 GLU B C 1
ATOM 937 O O . GLU B 1 24 ? -9.438 14.859 4.676 1 88.44 24 GLU B O 1
ATOM 942 N N . VAL B 1 25 ? -11.266 13.859 3.771 1 93.19 25 VAL B N 1
ATOM 943 C CA . VAL B 1 25 ? -10.68 12.531 3.873 1 93.19 25 VAL B CA 1
ATOM 944 C C . VAL B 1 25 ? -9.789 12.258 2.658 1 93.19 25 VAL B C 1
ATOM 946 O O . VAL B 1 25 ? -10.141 12.617 1.533 1 93.19 25 VAL B O 1
ATOM 949 N N . TYR B 1 26 ? -8.633 11.773 2.936 1 96.5 26 TYR B N 1
ATOM 950 C CA . TYR B 1 26 ? -7.691 11.344 1.91 1 96.5 26 TYR B CA 1
ATOM 951 C C . TYR B 1 26 ? -7.418 9.844 2.008 1 96.5 26 TYR B C 1
ATOM 953 O O . TYR B 1 26 ? -7.18 9.32 3.098 1 96.5 26 TYR B O 1
ATOM 961 N N . VAL B 1 27 ? -7.539 9.133 0.871 1 96.81 27 VAL B N 1
ATOM 962 C CA . VAL B 1 27 ? -7.27 7.699 0.854 1 96.81 27 VAL B CA 1
ATOM 963 C C . VAL B 1 27 ? -5.973 7.426 0.093 1 96.81 27 VAL B C 1
ATOM 965 O O . VAL B 1 27 ? -5.902 7.637 -1.12 1 96.81 27 VAL B O 1
ATOM 968 N N . ALA B 1 28 ? -4.961 6.969 0.791 1 96.88 28 ALA B N 1
ATOM 969 C CA . ALA B 1 28 ? -3.705 6.582 0.154 1 96.88 28 ALA B CA 1
ATOM 970 C C . ALA B 1 28 ? -3.863 5.281 -0.63 1 96.88 28 ALA B C 1
ATOM 972 O O . ALA B 1 28 ? -4.387 4.293 -0.108 1 96.88 28 ALA B O 1
ATOM 973 N N . GLY B 1 29 ? -3.438 5.246 -1.869 1 95.69 29 GLY B N 1
ATOM 974 C CA . GLY B 1 29 ? -3.498 4.039 -2.68 1 95.69 29 GLY B CA 1
ATOM 975 C C . GLY B 1 29 ? -4.855 3.811 -3.311 1 95.69 29 GLY B C 1
ATOM 976 O O . GLY B 1 29 ? -5.215 2.676 -3.637 1 95.69 29 GLY B O 1
ATOM 977 N N . ALA B 1 30 ? -5.641 4.82 -3.494 1 93.44 30 ALA B N 1
ATOM 978 C CA . ALA B 1 30 ? -6.984 4.699 -4.055 1 93.44 30 ALA B CA 1
ATOM 979 C C . ALA B 1 30 ? -6.941 4.133 -5.469 1 93.44 30 ALA B C 1
ATOM 981 O O . ALA B 1 30 ? -7.895 3.492 -5.918 1 93.44 30 ALA B O 1
ATOM 982 N N . ASP B 1 31 ? -5.84 4.254 -6.086 1 93.44 31 ASP B N 1
ATOM 983 C CA . ASP B 1 31 ? -5.684 3.816 -7.469 1 93.44 31 ASP B CA 1
ATOM 984 C C . ASP B 1 31 ? -5.012 2.447 -7.539 1 93.44 31 ASP B C 1
ATOM 986 O O . ASP B 1 31 ? -4.754 1.933 -8.633 1 93.44 31 ASP B O 1
ATOM 990 N N . ILE B 1 32 ? -4.727 1.828 -6.395 1 95.56 32 ILE B N 1
ATOM 991 C CA . ILE B 1 32 ? -4.043 0.542 -6.332 1 95.56 32 ILE B CA 1
ATOM 992 C C . ILE B 1 32 ? -5.066 -0.583 -6.199 1 95.56 32 ILE B C 1
ATOM 994 O O . ILE B 1 32 ? -6.051 -0.45 -5.469 1 95.56 32 ILE B O 1
ATOM 998 N N . ASP B 1 33 ? -4.879 -1.653 -6.91 1 96.75 33 ASP B N 1
ATOM 999 C CA . ASP B 1 33 ? -5.641 -2.883 -6.719 1 96.75 33 ASP B CA 1
ATOM 1000 C C . ASP B 1 33 ? -4.961 -3.799 -5.703 1 96.75 33 ASP B C 1
ATOM 1002 O O . ASP B 1 33 ? -4.016 -4.516 -6.039 1 96.75 33 ASP B O 1
ATOM 1006 N N . PHE B 1 34 ? -5.551 -3.895 -4.586 1 96.88 34 PHE B N 1
ATOM 1007 C CA . PHE B 1 34 ? -4.945 -4.613 -3.471 1 96.88 34 PHE B CA 1
ATOM 1008 C C . PHE B 1 34 ? -5.375 -6.078 -3.477 1 96.88 34 PHE B C 1
ATOM 1010 O O . PHE B 1 34 ? -4.891 -6.875 -2.668 1 96.88 34 PHE B O 1
ATOM 1017 N N . ILE B 1 35 ? -6.285 -6.414 -4.34 1 97 35 ILE B N 1
ATOM 1018 C CA . ILE B 1 35 ? -6.852 -7.758 -4.336 1 97 35 ILE B CA 1
ATOM 1019 C C . ILE B 1 35 ? -6.035 -8.664 -5.258 1 97 35 ILE B C 1
ATOM 1021 O O . ILE B 1 35 ? -5.824 -8.336 -6.43 1 97 35 ILE B O 1
ATOM 1025 N N . TRP B 1 36 ? -5.555 -9.727 -4.75 1 97.62 36 TRP B N 1
ATOM 1026 C CA . TRP B 1 36 ? -4.758 -10.719 -5.473 1 97.62 36 TRP B CA 1
ATOM 1027 C C . TRP B 1 36 ? -5.355 -12.109 -5.316 1 97.62 36 TRP B C 1
ATOM 1029 O O . TRP B 1 36 ? -6.023 -12.398 -4.32 1 97.62 36 TRP B O 1
ATOM 1039 N N . SER B 1 37 ? -5.152 -12.914 -6.352 1 96.12 37 SER B N 1
ATOM 1040 C CA . SER B 1 37 ? -5.312 -14.344 -6.113 1 96.12 37 SER B CA 1
ATOM 1041 C C . SER B 1 37 ? -4.047 -14.953 -5.512 1 96.12 37 SER B C 1
ATOM 1043 O O . SER B 1 37 ? -2.941 -14.469 -5.77 1 96.12 37 SER B O 1
ATOM 1045 N N . MET B 1 38 ? -4.285 -15.984 -4.758 1 95.38 38 MET B N 1
ATOM 1046 C CA . MET B 1 38 ? -3.125 -16.641 -4.16 1 95.38 38 MET B CA 1
ATOM 1047 C C . MET B 1 38 ? -2.184 -17.172 -5.238 1 95.38 38 MET B C 1
ATOM 1049 O O . MET B 1 38 ? -0.968 -17.203 -5.039 1 95.38 38 MET B O 1
ATOM 1053 N N . LYS B 1 39 ? -2.719 -17.484 -6.332 1 95.75 39 LYS B N 1
ATOM 1054 C CA . LYS B 1 39 ? -1.887 -17.922 -7.449 1 95.75 39 LYS B CA 1
ATOM 1055 C C . LYS B 1 39 ? -0.936 -16.828 -7.895 1 95.75 39 LYS B C 1
ATOM 1057 O O . LYS B 1 39 ? 0.249 -17.078 -8.133 1 95.75 39 LYS B O 1
ATOM 1062 N N . GLN B 1 40 ? -1.414 -15.617 -8.07 1 97.75 40 GLN B N 1
ATOM 1063 C CA . GLN B 1 40 ? -0.584 -14.477 -8.438 1 97.75 40 GLN B CA 1
ATOM 1064 C C . GLN B 1 40 ? 0.47 -14.195 -7.371 1 97.75 40 GLN B C 1
ATOM 1066 O O . GLN B 1 40 ? 1.617 -13.875 -7.691 1 97.75 40 GLN B O 1
ATOM 1071 N N . VAL B 1 41 ? 0.075 -14.367 -6.156 1 98.12 41 VAL B N 1
ATOM 1072 C CA . VAL B 1 41 ? 1 -14.109 -5.059 1 98.12 41 VAL B CA 1
ATOM 1073 C C . VAL B 1 41 ? 2.148 -15.109 -5.098 1 98.12 41 VAL B C 1
ATOM 1075 O O . VAL B 1 41 ? 3.311 -14.742 -4.922 1 98.12 41 VAL B O 1
ATOM 1078 N N . ARG B 1 42 ? 1.799 -16.281 -5.277 1 97.5 42 ARG B N 1
ATOM 1079 C CA . ARG B 1 42 ? 2.816 -17.328 -5.348 1 97.5 42 ARG B CA 1
ATOM 1080 C C . ARG B 1 42 ? 3.752 -17.094 -6.531 1 97.5 42 ARG B C 1
ATOM 1082 O O . ARG B 1 42 ? 4.965 -17.281 -6.41 1 97.5 42 ARG B O 1
ATOM 1089 N N . LEU B 1 43 ? 3.164 -16.766 -7.602 1 97.88 43 LEU B N 1
ATOM 1090 C CA . LEU B 1 43 ? 3.986 -16.469 -8.773 1 97.88 43 LEU B CA 1
ATOM 1091 C C . LEU B 1 43 ? 4.918 -15.297 -8.492 1 97.88 43 LEU B C 1
ATOM 1093 O O . LEU B 1 43 ? 6.102 -15.336 -8.844 1 97.88 43 LEU B O 1
ATOM 1097 N N . PHE B 1 44 ? 4.387 -14.281 -7.938 1 98.31 44 PHE B N 1
ATOM 1098 C CA . PHE B 1 44 ? 5.188 -13.133 -7.555 1 98.31 44 PHE B CA 1
ATOM 1099 C C . PHE B 1 44 ? 6.383 -13.555 -6.707 1 98.31 44 PHE B C 1
ATOM 1101 O O . PHE B 1 44 ? 7.52 -13.172 -6.992 1 98.31 44 PHE B O 1
ATOM 1108 N N . ARG B 1 45 ? 6.137 -14.305 -5.688 1 97.81 45 ARG B N 1
ATOM 1109 C CA . ARG B 1 45 ? 7.203 -14.742 -4.793 1 97.81 45 ARG B CA 1
ATOM 1110 C C . ARG B 1 45 ? 8.281 -15.516 -5.555 1 97.81 45 ARG B C 1
ATOM 1112 O O . ARG B 1 45 ? 9.477 -15.328 -5.309 1 97.81 45 ARG B O 1
ATOM 1119 N N . LYS B 1 46 ? 7.836 -16.359 -6.348 1 98.12 46 LYS B N 1
ATOM 1120 C CA . LYS B 1 46 ? 8.766 -17.141 -7.16 1 98.12 46 LYS B CA 1
ATOM 1121 C C . LYS B 1 46 ? 9.648 -16.234 -8.016 1 98.12 46 LYS B C 1
ATOM 1123 O O . LYS B 1 46 ? 10.875 -16.375 -8.016 1 98.12 46 LYS B O 1
ATOM 1128 N N . ARG B 1 47 ? 9.086 -15.273 -8.719 1 97.69 47 ARG B N 1
ATOM 1129 C CA . ARG B 1 47 ? 9.828 -14.367 -9.578 1 97.69 47 ARG B CA 1
ATOM 1130 C C . ARG B 1 47 ? 10.766 -13.477 -8.766 1 97.69 47 ARG B C 1
ATOM 1132 O O . ARG B 1 47 ? 11.867 -13.164 -9.211 1 97.69 47 ARG B O 1
ATOM 1139 N N . TRP B 1 48 ? 10.242 -13.078 -7.629 1 96.56 48 TRP B N 1
ATOM 1140 C CA . TRP B 1 48 ? 11.062 -12.281 -6.723 1 96.56 48 TRP B CA 1
ATOM 1141 C C . TRP B 1 48 ? 12.328 -13.023 -6.332 1 96.56 48 TRP B C 1
ATOM 1143 O O . TRP B 1 48 ? 13.43 -12.477 -6.398 1 96.56 48 TRP B O 1
ATOM 1153 N N . LYS B 1 49 ? 12.172 -14.258 -5.945 1 95.44 49 LYS B N 1
ATOM 1154 C CA . LYS B 1 49 ? 13.297 -15.102 -5.543 1 95.44 49 LYS B CA 1
ATOM 1155 C C . LYS B 1 49 ? 14.289 -15.289 -6.691 1 95.44 49 LYS B C 1
ATOM 1157 O O . LYS B 1 49 ? 15.492 -15.383 -6.469 1 95.44 49 LYS B O 1
ATOM 1162 N N . GLU B 1 50 ? 13.766 -15.273 -7.809 1 96.12 50 GLU B N 1
ATOM 1163 C CA . GLU B 1 50 ? 14.578 -15.438 -9.008 1 96.12 50 GLU B CA 1
ATOM 1164 C C . GLU B 1 50 ? 15.234 -14.117 -9.414 1 96.12 50 GLU B C 1
ATOM 1166 O O . GLU B 1 50 ? 15.883 -14.031 -10.453 1 96.12 50 GLU B O 1
ATOM 1171 N N . ASN B 1 51 ? 14.953 -13.07 -8.703 1 94.31 51 ASN B N 1
ATOM 1172 C CA . ASN B 1 5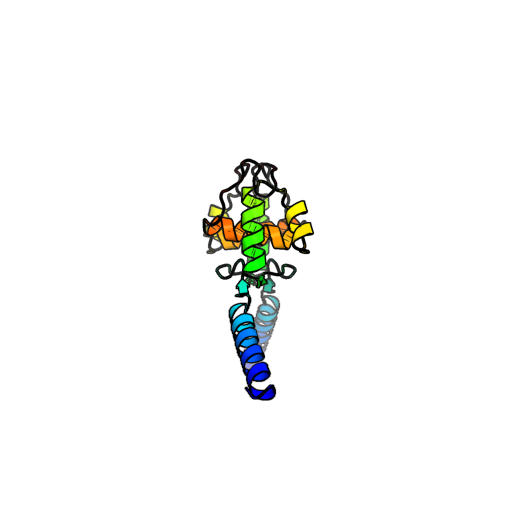1 ? 15.555 -11.75 -8.891 1 94.31 51 ASN B CA 1
ATOM 1173 C C . ASN B 1 51 ? 15.07 -11.094 -10.18 1 94.31 51 ASN B C 1
ATOM 1175 O O . ASN B 1 51 ? 15.82 -10.383 -10.844 1 94.31 51 ASN B O 1
ATOM 1179 N N . VAL B 1 52 ? 13.891 -11.43 -10.57 1 95.25 52 VAL B N 1
ATOM 1180 C CA . VAL B 1 52 ? 13.281 -10.773 -11.727 1 95.25 52 VAL B CA 1
ATOM 1181 C C . VAL B 1 52 ? 12.93 -9.336 -11.375 1 95.25 52 VAL B C 1
ATOM 1183 O O . VAL B 1 52 ? 12.406 -9.062 -10.289 1 95.25 52 VAL B O 1
ATOM 1186 N N . PRO B 1 53 ? 13.234 -8.367 -12.305 1 94 53 PRO B N 1
ATOM 1187 C CA . PRO B 1 53 ? 12.867 -6.969 -12.039 1 94 53 PRO B CA 1
ATOM 1188 C C . PRO B 1 53 ? 11.359 -6.77 -11.906 1 94 53 PRO B C 1
ATOM 1190 O O . PRO B 1 53 ? 10.578 -7.469 -12.555 1 94 53 PRO B O 1
ATOM 1193 N N . LEU B 1 54 ? 10.969 -5.793 -11.102 1 94.69 54 LEU B N 1
ATOM 1194 C CA . LEU B 1 54 ? 9.57 -5.594 -10.742 1 94.69 54 LEU B CA 1
ATOM 1195 C C . LEU B 1 54 ? 8.734 -5.273 -11.977 1 94.69 54 LEU B C 1
ATOM 1197 O O . LEU B 1 54 ? 7.582 -5.695 -12.078 1 94.69 54 LEU B O 1
ATOM 1201 N N . ASP B 1 55 ? 9.289 -4.449 -12.852 1 94.44 55 ASP B N 1
ATOM 1202 C CA . ASP B 1 55 ? 8.531 -4.078 -14.047 1 94.44 55 ASP B CA 1
ATOM 1203 C C . ASP B 1 55 ? 8.242 -5.301 -14.914 1 94.44 55 ASP B C 1
ATOM 1205 O O . ASP B 1 55 ? 7.18 -5.398 -15.531 1 94.44 55 ASP B O 1
ATOM 1209 N N . GLU B 1 56 ? 9.141 -6.246 -14.914 1 97.12 56 GLU B N 1
ATOM 1210 C CA . GLU B 1 56 ? 8.922 -7.488 -15.648 1 97.12 56 GLU B CA 1
ATOM 1211 C C . GLU B 1 56 ? 7.895 -8.367 -14.945 1 97.12 56 GLU B C 1
ATOM 1213 O O . GLU B 1 56 ? 7.043 -8.984 -15.594 1 97.12 56 GLU B O 1
ATOM 1218 N N . ILE B 1 57 ? 7.992 -8.461 -13.617 1 97.88 57 ILE B N 1
ATOM 1219 C CA . ILE B 1 57 ? 6.996 -9.219 -12.867 1 97.88 57 ILE B CA 1
ATOM 1220 C C . ILE B 1 57 ? 5.609 -8.641 -13.117 1 97.88 57 ILE B C 1
ATOM 1222 O O . ILE B 1 57 ? 4.645 -9.383 -13.328 1 97.88 57 ILE B O 1
ATOM 1226 N N . ALA B 1 58 ? 5.496 -7.297 -13.117 1 97.94 58 ALA B N 1
ATOM 1227 C CA . ALA B 1 58 ? 4.219 -6.621 -13.344 1 97.94 58 ALA B CA 1
ATOM 1228 C C . ALA B 1 58 ? 3.643 -6.992 -14.711 1 97.94 58 ALA B C 1
ATOM 1230 O O . ALA B 1 58 ? 2.447 -7.277 -14.828 1 97.94 58 ALA B O 1
ATOM 1231 N N . ALA B 1 59 ? 4.508 -6.98 -15.672 1 98.25 59 ALA B N 1
ATOM 1232 C CA . ALA B 1 59 ? 4.086 -7.348 -17.031 1 98.25 59 ALA B CA 1
ATOM 1233 C C . ALA B 1 59 ? 3.588 -8.789 -17.078 1 98.25 59 ALA B C 1
ATOM 1235 O O . ALA B 1 59 ? 2.549 -9.07 -17.672 1 98.25 59 ALA B O 1
ATOM 1236 N N . GLU B 1 60 ? 4.289 -9.664 -16.422 1 98.19 60 GLU B N 1
ATOM 1237 C CA . GLU B 1 60 ? 3.916 -11.078 -16.391 1 98.19 60 GLU B CA 1
ATOM 1238 C C . GLU B 1 60 ? 2.564 -11.273 -15.711 1 98.19 60 GLU B C 1
ATOM 1240 O O . GLU B 1 60 ? 1.763 -12.109 -16.141 1 98.19 60 GLU B O 1
ATOM 1245 N N . LEU B 1 61 ? 2.34 -10.594 -14.703 1 98.12 61 LEU B N 1
ATOM 1246 C CA . LEU B 1 61 ? 1.117 -10.742 -13.922 1 98.12 61 LEU B CA 1
ATOM 1247 C C . LEU B 1 61 ? -0.026 -9.953 -14.547 1 98.12 61 LEU B C 1
ATOM 1249 O O . LEU B 1 61 ? -1.184 -10.102 -14.156 1 98.12 61 LEU B O 1
ATOM 1253 N N . GLY B 1 62 ? 0.283 -9.023 -15.492 1 97.94 62 GLY B N 1
ATOM 1254 C CA . GLY B 1 62 ? -0.73 -8.164 -16.078 1 97.94 62 GLY B CA 1
ATOM 1255 C C . GLY B 1 62 ? -1.239 -7.102 -15.125 1 97.94 62 GLY B C 1
ATOM 1256 O O . GLY B 1 62 ? -2.438 -6.812 -15.094 1 97.94 62 GLY B O 1
ATOM 1257 N N . ARG B 1 63 ? -0.356 -6.672 -14.32 1 98.06 63 ARG B N 1
ATOM 1258 C CA . ARG B 1 63 ? -0.692 -5.668 -13.312 1 98.06 63 ARG B CA 1
ATOM 1259 C C . ARG B 1 63 ? 0.128 -4.395 -13.516 1 98.06 63 ARG B C 1
ATOM 1261 O O . ARG B 1 63 ? 1.194 -4.43 -14.133 1 98.06 63 ARG B O 1
ATOM 1268 N N . GLU B 1 64 ? -0.46 -3.262 -13 1 96.44 64 GLU B N 1
ATOM 1269 C CA . GLU B 1 64 ? 0.341 -2.041 -12.969 1 96.44 64 GLU B CA 1
ATOM 1270 C C . GLU B 1 64 ? 1.54 -2.195 -12.031 1 96.44 64 GLU B C 1
ATOM 1272 O O . GLU B 1 64 ? 1.467 -2.912 -11.031 1 96.44 64 GLU B O 1
ATOM 1277 N N . LEU B 1 65 ? 2.578 -1.505 -12.336 1 93.88 65 LEU B N 1
ATOM 1278 C CA . LEU B 1 65 ? 3.807 -1.578 -11.547 1 93.88 65 LEU B CA 1
ATOM 1279 C C . LEU B 1 65 ? 3.537 -1.248 -10.086 1 93.88 65 LEU B C 1
ATOM 1281 O O . LEU B 1 65 ? 4.02 -1.943 -9.188 1 93.88 65 LEU B O 1
ATOM 1285 N N . TYR B 1 66 ? 2.686 -0.282 -9.867 1 92.75 66 TYR B N 1
ATOM 1286 C CA . TYR B 1 66 ? 2.488 0.18 -8.5 1 92.75 66 TYR B CA 1
ATOM 1287 C C . TYR B 1 66 ? 1.688 -0.835 -7.691 1 92.75 66 TYR B C 1
ATOM 1289 O O . TYR B 1 66 ? 1.865 -0.948 -6.477 1 92.75 66 TYR B O 1
ATOM 1297 N N . ASP B 1 67 ? 0.82 -1.597 -8.328 1 96.62 67 ASP B N 1
ATOM 1298 C CA . ASP B 1 67 ? 0.146 -2.695 -7.641 1 96.62 67 ASP B CA 1
ATOM 1299 C C . ASP B 1 67 ? 1.154 -3.713 -7.113 1 96.62 67 ASP B C 1
ATOM 1301 O O . ASP B 1 67 ? 1.054 -4.16 -5.969 1 96.62 67 ASP B O 1
ATOM 1305 N N . VAL B 1 68 ? 2.115 -4.016 -7.945 1 96.69 68 VAL B N 1
ATOM 1306 C CA . VAL B 1 68 ? 3.102 -5.043 -7.629 1 96.69 68 VAL B CA 1
ATOM 1307 C C . VAL B 1 68 ? 4.066 -4.523 -6.562 1 96.69 68 VAL B C 1
ATOM 1309 O O . VAL B 1 68 ? 4.512 -5.281 -5.695 1 96.69 68 VAL B O 1
ATOM 1312 N N . GLU B 1 69 ? 4.355 -3.232 -6.645 1 92.31 69 GLU B N 1
ATOM 1313 C CA . GLU B 1 69 ? 5.168 -2.619 -5.598 1 92.31 69 GLU B CA 1
ATOM 1314 C C . GLU B 1 69 ? 4.508 -2.762 -4.23 1 92.31 69 GLU B C 1
ATOM 1316 O O . GLU B 1 69 ? 5.172 -3.088 -3.244 1 92.31 69 GLU B O 1
ATOM 1321 N N . GLU B 1 70 ? 3.234 -2.498 -4.25 1 94.19 70 GLU B N 1
ATOM 1322 C CA . GLU B 1 70 ? 2.494 -2.645 -3.002 1 94.19 70 GLU B CA 1
ATOM 1323 C C . GLU B 1 70 ? 2.539 -4.086 -2.5 1 94.19 70 GLU B C 1
ATOM 1325 O O . GLU B 1 70 ? 2.693 -4.324 -1.301 1 94.19 70 GLU B O 1
ATOM 1330 N N . LEU B 1 71 ? 2.387 -5.051 -3.361 1 96.62 71 LEU B N 1
ATOM 1331 C CA . LEU B 1 71 ? 2.475 -6.457 -2.984 1 96.62 71 LEU B CA 1
ATOM 1332 C C . LEU B 1 71 ? 3.857 -6.785 -2.432 1 96.62 71 LEU B C 1
ATOM 1334 O O . LEU B 1 71 ? 3.979 -7.496 -1.433 1 96.62 71 LEU B O 1
ATOM 1338 N N . ALA B 1 72 ? 4.883 -6.227 -3.033 1 94.19 72 ALA B N 1
ATOM 1339 C CA . ALA B 1 72 ? 6.246 -6.469 -2.566 1 94.19 72 ALA B CA 1
ATOM 1340 C C . ALA B 1 72 ? 6.43 -5.973 -1.137 1 94.19 72 ALA B C 1
ATOM 1342 O O . ALA B 1 72 ? 6.984 -6.68 -0.293 1 94.19 72 ALA B O 1
ATOM 1343 N N . LEU B 1 73 ? 5.938 -4.777 -0.965 1 90.31 73 LEU B N 1
ATOM 1344 C CA . LEU B 1 73 ? 6.039 -4.211 0.375 1 90.31 73 LEU B CA 1
ATOM 1345 C C . LEU B 1 73 ? 5.285 -5.066 1.387 1 90.31 73 LEU B C 1
ATOM 1347 O O . LEU B 1 73 ? 5.801 -5.359 2.467 1 90.31 73 LEU B O 1
ATOM 1351 N N . ASP B 1 74 ? 4.152 -5.531 1.076 1 94.31 74 ASP B N 1
ATOM 1352 C CA . ASP B 1 74 ? 3.328 -6.379 1.932 1 94.31 74 ASP B CA 1
ATOM 1353 C C . ASP B 1 74 ? 4.039 -7.691 2.25 1 94.31 74 ASP B C 1
ATOM 1355 O O . ASP B 1 74 ? 4.121 -8.094 3.414 1 94.31 74 ASP B O 1
ATOM 1359 N N . GLN B 1 75 ? 4.52 -8.328 1.235 1 96.06 75 GLN B N 1
ATOM 1360 C CA . GLN B 1 75 ? 5.184 -9.617 1.388 1 96.06 75 GLN B CA 1
ATOM 1361 C C . GLN B 1 75 ? 6.477 -9.484 2.189 1 96.06 75 GLN B C 1
ATOM 1363 O O . GLN B 1 75 ? 6.824 -10.375 2.971 1 96.06 75 GLN B O 1
ATOM 1368 N N . SER B 1 76 ? 7.137 -8.359 1.963 1 91.75 76 SER B N 1
ATOM 1369 C CA . SER B 1 76 ? 8.359 -8.109 2.723 1 91.75 76 SER B CA 1
ATOM 1370 C C . SER B 1 76 ? 8.055 -7.91 4.203 1 91.75 76 SER B C 1
ATOM 1372 O O . SER B 1 76 ? 8.727 -8.492 5.059 1 91.75 76 SER B O 1
ATOM 1374 N N . ARG B 1 77 ? 7.082 -7.133 4.492 1 90.12 77 ARG B N 1
ATOM 1375 C CA . ARG B 1 77 ? 6.688 -6.859 5.871 1 90.12 77 ARG B CA 1
ATOM 1376 C C . ARG B 1 77 ? 6.293 -8.141 6.594 1 90.12 77 ARG B C 1
ATOM 1378 O O . ARG B 1 77 ? 6.539 -8.289 7.789 1 90.12 77 ARG B O 1
ATOM 1385 N N . LYS B 1 78 ? 5.793 -9.07 5.867 1 93.94 78 LYS B N 1
ATOM 1386 C CA . LYS B 1 78 ? 5.309 -10.32 6.445 1 93.94 78 LYS B CA 1
ATOM 1387 C C . LYS B 1 78 ? 6.402 -11.383 6.449 1 93.94 78 LYS B C 1
ATOM 1389 O O . LYS B 1 78 ? 6.168 -12.523 6.852 1 93.94 78 LYS B O 1
ATOM 1394 N N . GLY B 1 79 ? 7.477 -11.008 5.902 1 93.44 79 GLY B N 1
ATOM 1395 C CA . GLY B 1 79 ? 8.609 -11.922 5.93 1 93.44 79 GLY B CA 1
ATOM 1396 C C . GLY B 1 79 ? 8.5 -13.031 4.906 1 93.44 79 GLY B C 1
ATOM 1397 O O . GLY B 1 79 ? 9.133 -14.086 5.055 1 93.44 79 GLY B O 1
ATOM 1398 N N . ARG B 1 80 ? 7.723 -12.797 3.904 1 95.81 80 ARG B N 1
ATOM 1399 C CA . ARG B 1 80 ? 7.504 -13.828 2.898 1 95.81 80 ARG B CA 1
ATOM 1400 C C . ARG B 1 80 ? 8.516 -13.711 1.765 1 95.81 80 ARG B C 1
ATOM 1402 O O . ARG B 1 80 ? 8.695 -14.648 0.984 1 95.81 80 ARG B O 1
ATOM 1409 N N . ILE B 1 81 ? 9.117 -12.539 1.676 1 94.75 81 ILE B N 1
ATOM 1410 C CA . ILE B 1 81 ? 10.227 -12.336 0.754 1 94.75 81 ILE B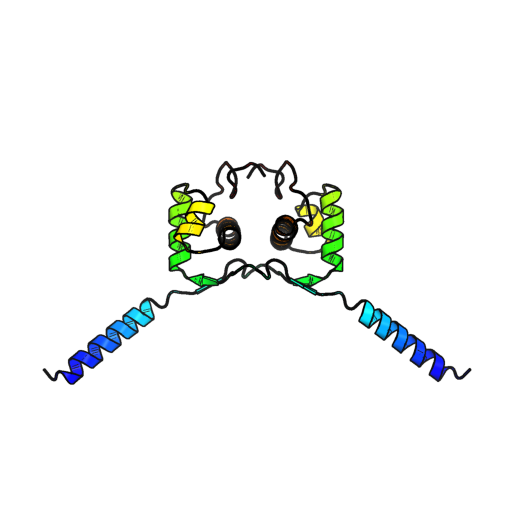 CA 1
ATOM 1411 C C . ILE B 1 81 ? 11.375 -11.625 1.476 1 94.75 81 ILE B C 1
ATOM 1413 O O . ILE B 1 81 ? 11.164 -10.977 2.504 1 94.75 81 ILE B O 1
ATOM 1417 N N . LYS B 1 82 ? 12.516 -11.781 0.92 1 91.25 82 LYS B N 1
ATOM 1418 C CA . LYS B 1 82 ? 13.688 -11.078 1.434 1 91.25 82 LYS B CA 1
ATOM 1419 C C . LYS B 1 82 ? 13.969 -9.812 0.627 1 91.25 82 LYS B C 1
ATOM 1421 O O . LYS B 1 82 ? 13.789 -9.797 -0.592 1 91.25 82 LYS B O 1
ATOM 1426 N N . LYS B 1 83 ? 14.414 -8.82 1.39 1 82.94 83 LYS B N 1
ATOM 1427 C CA . LYS B 1 83 ? 14.766 -7.578 0.707 1 82.94 83 LYS B CA 1
ATOM 1428 C 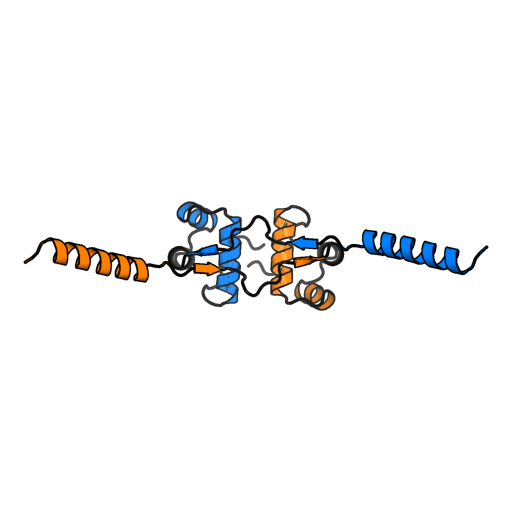C . LYS B 1 83 ? 15.883 -7.805 -0.306 1 82.94 83 LYS B C 1
ATOM 1430 O O . LYS B 1 83 ? 16.828 -8.555 -0.041 1 82.94 83 LYS B O 1
ATOM 1435 N N . ARG B 1 84 ? 15.719 -7.234 -1.398 1 82.44 84 ARG B N 1
ATOM 1436 C CA . ARG B 1 84 ? 16.75 -7.27 -2.422 1 82.44 84 ARG B CA 1
ATOM 1437 C C . ARG B 1 84 ? 17.766 -6.145 -2.217 1 82.44 84 ARG B C 1
ATOM 1439 O O . ARG B 1 84 ? 17.422 -5.09 -1.676 1 82.44 84 ARG B O 1
ATOM 1446 N N . ALA B 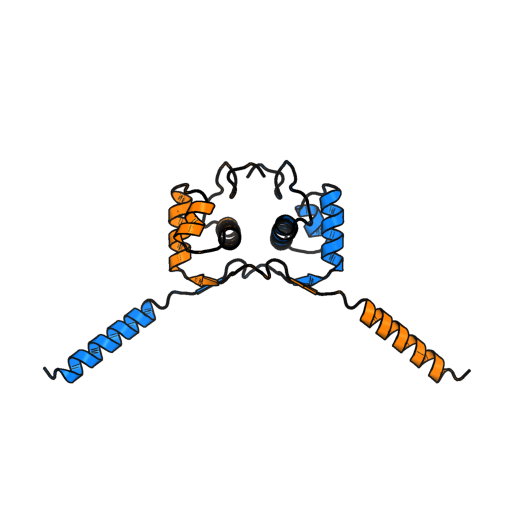1 85 ? 19.031 -6.438 -2.406 1 65.25 85 ALA B N 1
ATOM 1447 C CA . ALA B 1 85 ? 20.094 -5.461 -2.232 1 65.25 85 ALA B CA 1
ATOM 1448 C C . ALA B 1 85 ? 19.719 -4.121 -2.869 1 65.25 85 ALA B C 1
ATOM 1450 O O . ALA B 1 85 ? 19.984 -3.062 -2.297 1 65.25 85 ALA B O 1
ATOM 1451 N N . GLY B 1 86 ? 19.281 -3.99 -4.047 1 58.59 86 GLY B N 1
ATOM 1452 C CA . GLY B 1 86 ? 18.938 -2.746 -4.723 1 58.59 86 GLY B CA 1
ATOM 1453 C C . GLY B 1 86 ? 17.578 -2.209 -4.348 1 58.59 86 GLY B C 1
ATOM 1454 O O . GLY B 1 86 ? 17.156 -1.162 -4.844 1 58.59 86 GLY B O 1
ATOM 1455 N N . GLY B 1 87 ? 17.031 -2.709 -3.25 1 57.06 87 GLY B N 1
ATOM 1456 C CA . GLY B 1 87 ? 15.68 -2.344 -2.887 1 57.06 87 GLY B CA 1
ATOM 1457 C C . GLY B 1 87 ? 14.641 -2.836 -3.879 1 57.06 87 GLY B C 1
ATOM 1458 O O . GLY B 1 87 ? 14.961 -3.59 -4.801 1 57.06 87 GLY B O 1
ATOM 1459 N N . ALA B 1 88 ? 13.32 -2.744 -3.461 1 52.09 88 ALA B N 1
ATOM 1460 C CA . ALA B 1 88 ? 12.273 -3.164 -4.391 1 52.09 88 ALA B CA 1
ATOM 1461 C C . ALA B 1 88 ? 12.523 -2.6 -5.785 1 52.09 88 ALA B C 1
ATOM 1463 O O . ALA B 1 88 ? 12.133 -3.207 -6.785 1 52.09 88 ALA B O 1
ATOM 1464 N N . TYR B 1 89 ? 13.047 -1.347 -5.711 1 50.41 89 TYR B N 1
ATOM 1465 C CA . TYR B 1 89 ? 13.281 -0.699 -6.996 1 50.41 89 TYR B CA 1
ATOM 1466 C C . TYR B 1 89 ? 14.734 -0.857 -7.426 1 50.41 89 TYR B C 1
ATOM 1468 O O . TYR B 1 89 ? 15.148 -0.308 -8.453 1 50.41 89 TYR B O 1
ATOM 1476 N N . GLY B 1 90 ? 15.383 -1.903 -6.91 1 42.41 90 GLY B N 1
ATOM 1477 C CA . GLY B 1 90 ? 16.781 -1.994 -7.285 1 42.41 90 GLY B CA 1
ATOM 1478 C C . GLY B 1 90 ? 17.609 -0.801 -6.828 1 42.41 90 GLY B C 1
ATOM 1479 O O . GLY B 1 90 ? 18.828 -0.869 -6.773 1 42.41 90 GLY B O 1
ATOM 1480 N N . GLN B 1 91 ? 16.984 0.463 -7.043 1 36.22 91 GLN B N 1
ATOM 1481 C CA . GLN B 1 91 ? 17.875 1.585 -6.73 1 36.22 91 GLN B CA 1
ATOM 1482 C C . GLN B 1 91 ? 17.719 2.018 -5.273 1 36.22 91 GLN B C 1
ATOM 1484 O O . GLN B 1 91 ? 16.641 1.852 -4.684 1 36.22 91 GLN B O 1
ATOM 1489 N N . ALA B 1 92 ? 18.797 1.98 -4.422 1 36.88 92 ALA B N 1
ATOM 1490 C CA . ALA B 1 92 ? 18.875 2.635 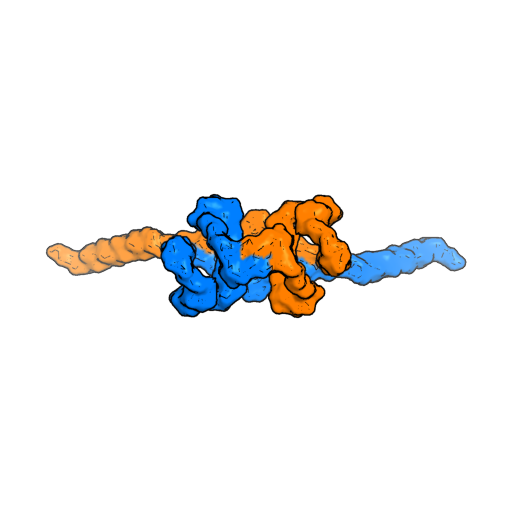-3.119 1 36.88 92 ALA B CA 1
ATOM 1491 C C . ALA B 1 92 ? 17.922 3.822 -3.035 1 36.88 92 ALA B C 1
ATOM 1493 O O . ALA B 1 92 ? 18.047 4.781 -3.801 1 36.88 92 ALA B O 1
ATOM 1494 N N . VAL B 1 93 ? 16.719 3.535 -3.059 1 28.14 93 VAL B N 1
ATOM 1495 C CA . VAL B 1 93 ? 15.969 4.789 -2.992 1 28.14 93 VAL B CA 1
ATOM 1496 C C . VAL B 1 93 ? 16.219 5.469 -1.648 1 28.14 93 VAL B C 1
ATOM 1498 O O . VAL B 1 93 ? 16.344 4.801 -0.619 1 28.14 93 VAL B O 1
#

Nearest PDB structures (foldseek):
  5yi2-assembly2_E  TM=5.082E-01  e=2.935E-01  Lactococcus lactis subsp. lactis Il1403
  5yi3-assembly1_A  TM=4.822E-01  e=2.017E-01  Lactococcus lactis subsp. lactis Il1403
  6fi9-assembly1_A  TM=4.687E-01  e=3.541E-01  Lactococcus cremoris subsp. cremoris MG1363
  2r0q-assembly1_F  TM=5.268E-01  e=9.625E-01  Staphylococcus aureus
  5z4z-assembly1_A  TM=5.809E-01  e=1.587E+00  unclassified

Organism: Aneurinibacillus migulanus (NCBI:txid47500)

Secondary structure (DSSP, 8-state):
--HHHHHHHHHHHHHHHHHHT---EEETTTT---EEEHHHHHHHHHHHHTT--HHHHHHHHT--HHHHHHHHHHHHHTTSSPPPTT-TTSS--/--HHHHHHHHHHHHHHHHHHT---EEETTTT---EEEHHHHHHHHHHHHTT--HHHHHHHHT--HHHHHHHHHHHHHTTSSPPPTT-TTSS--

Sequence (186 aa):
MNPALAKKAAKQIESCYLKEERDEVYVAGADIDFIWSMKQVRLFRKRWKENVPLDEIAAELGRELYDVEELALDQSRKGRIKKRAGGAYGQAVMNPALAKKAAKQIESCYLKEERDEVYVAGADIDFIWSMKQVRLFRKRWKENVPLDEIAAELGRELYDVEELALDQSRKGRIKKRAGGAYGQAV

Radius of gyration: 24.06 Å; Cα contacts (8 Å, |Δi|>4): 205; chains: 2; bounding box: 52×89×42 Å

Foldseek 3Di:
DPPVVVVVVVVVVCVVVVVVPPPDDDDPCPVADQDDDPVLLVQLQVCVVVVHQLVVSCVVSVHDSVNSVVSVVVCVVVVNHDADPCGNRNPPD/DPPVVVVVVVVVVCVVVVVVPPPDDDDPCPVADQDDDPVLLVQLQVCVVVVHQLVVSCVVSVHDSVNSVVSVVVCVVVVNHDADPCGSRNPPD

pLDDT: mean 83.5, std 18.08, range [28.0, 98.31]